Protein AF-0000000070116270 (afdb_homodimer)

Secondary structure (DSSP, 8-state):
-HHHHHHHHHHHHHHHHHHHHHHHHHHHHHH------SS-HHHHTTHHHHHHH--B-HHHHHHHHT--HHHHHHHHHHHHHTTSEEEEEETTEEEEEEEEE-HHHHHHHHHHHHHHHHHHHHHTTTS-HHHHHHHHHHHHHHHHHHHHHHHHHTTS------/-HHHHHHHHHHHHHHHHHHHHHHHHHHHHHH------SS-HHHHTTHHHHHHH--B-HHHHHHHHT--HHHHHHHHHHHHHTTSEEEEEETTEEEEEEEEE-HHHHHHHHHHHHHHHHHHHHHTTTS-HHHHHHHHHHHHHHHHHHHHHHHHHTTS------

pLDDT: mean 88.51, std 14.32, range [23.39, 98.56]

Structure (mmCIF, N/CA/C/O backbone):
data_AF-0000000070116270-model_v1
#
loop_
_entity.id
_entity.type
_entity.pdbx_description
1 polymer 'DNA-binding MarR family transcriptional regulator'
#
loop_
_atom_site.group_PDB
_atom_site.id
_atom_site.type_symbol
_atom_site.label_atom_id
_atom_site.label_alt_id
_atom_site.label_comp_id
_atom_site.label_asym_id
_atom_site.label_entity_id
_atom_site.label_seq_id
_atom_site.pdbx_PDB_ins_code
_atom_site.Cartn_x
_atom_site.Cartn_y
_atom_site.Cartn_z
_atom_site.occupancy
_atom_site.B_iso_or_equiv
_atom_site.auth_seq_id
_atom_site.auth_comp_id
_atom_site.auth_asym_id
_atom_site.auth_atom_id
_atom_site.pdbx_PDB_model_num
ATOM 1 N N . MET A 1 1 ? -16.797 17.516 23.141 1 59.72 1 MET A N 1
ATOM 2 C CA . MET A 1 1 ? -17.719 17.062 22.094 1 59.72 1 MET A CA 1
ATOM 3 C C . MET A 1 1 ? -17.234 17.516 20.719 1 59.72 1 MET A C 1
ATOM 5 O O . MET A 1 1 ? -17.094 16.703 19.797 1 59.72 1 MET A O 1
ATOM 9 N N . GLN A 1 2 ? -17.016 18.797 20.594 1 62.91 2 GLN A N 1
ATOM 10 C CA . GLN A 1 2 ? -16.547 19.375 19.328 1 62.91 2 GLN A CA 1
ATOM 11 C C . GLN A 1 2 ? -15.164 18.828 18.969 1 62.91 2 GLN A C 1
ATOM 13 O O . GLN A 1 2 ? -14.898 18.516 17.797 1 62.91 2 GLN A O 1
ATOM 18 N N . ASP A 1 3 ? -14.445 18.641 20 1 63.75 3 ASP A N 1
ATOM 19 C CA . ASP A 1 3 ? -13.078 18.156 19.797 1 63.75 3 ASP A CA 1
ATOM 20 C C . ASP A 1 3 ? -13.078 16.719 19.281 1 63.75 3 ASP A C 1
ATOM 22 O O . ASP A 1 3 ? -12.273 16.359 18.422 1 63.75 3 ASP A O 1
ATOM 26 N N . GLN A 1 4 ? -14.031 15.977 19.828 1 67.56 4 GLN A N 1
ATOM 27 C CA . GLN A 1 4 ? -14.148 14.586 19.406 1 67.56 4 GLN A CA 1
ATOM 28 C C . GLN A 1 4 ? -14.594 14.492 17.953 1 67.56 4 GLN A C 1
ATOM 30 O O . GLN A 1 4 ? -14.102 13.648 17.203 1 67.56 4 GLN A O 1
ATOM 35 N N . GLN A 1 5 ? -15.555 15.344 17.594 1 72.94 5 GLN A N 1
ATOM 36 C CA . GLN A 1 5 ? -16.062 15.375 16.219 1 72.94 5 GL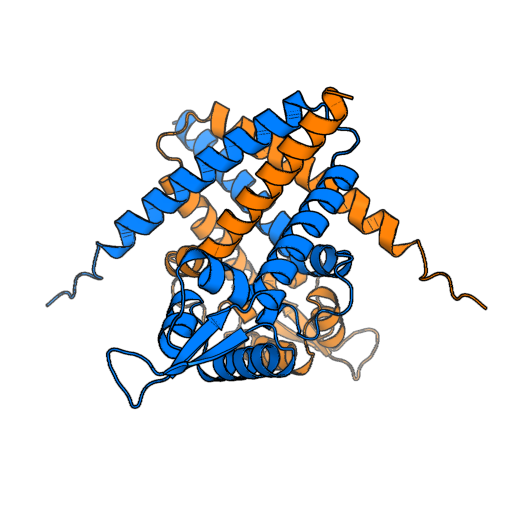N A CA 1
ATOM 37 C C . GLN A 1 5 ? -14.961 15.758 15.234 1 72.94 5 GLN A C 1
ATOM 39 O O . GLN A 1 5 ? -14.875 15.188 14.141 1 72.94 5 GLN A O 1
ATOM 44 N N . ASN A 1 6 ? -14.219 16.734 15.695 1 73.56 6 ASN A N 1
ATOM 45 C CA . ASN A 1 6 ? -13.117 17.188 14.852 1 73.56 6 ASN A CA 1
ATOM 46 C C . ASN A 1 6 ? -12.055 16.094 14.703 1 73.56 6 ASN A C 1
ATOM 48 O O . ASN A 1 6 ? -11.484 15.93 13.625 1 73.56 6 ASN A O 1
ATOM 52 N N . ALA A 1 7 ? -11.914 15.453 15.797 1 74.5 7 ALA A N 1
ATOM 53 C CA . ALA A 1 7 ? -10.938 14.367 15.766 1 74.5 7 ALA A CA 1
ATOM 54 C C . ALA A 1 7 ? -11.375 13.273 14.805 1 74.5 7 ALA A C 1
ATOM 56 O O . ALA A 1 7 ? -10.555 12.742 14.039 1 74.5 7 ALA A O 1
ATOM 57 N N . THR A 1 8 ? -12.617 13.125 14.836 1 82.94 8 THR A N 1
ATOM 58 C CA . THR A 1 8 ? -13.164 12.094 13.961 1 82.94 8 THR A CA 1
ATOM 59 C C . THR A 1 8 ? -13.062 12.516 12.5 1 82.94 8 THR A C 1
ATOM 61 O O . THR A 1 8 ? -12.695 11.703 11.641 1 82.94 8 THR A O 1
ATOM 64 N N . ALA A 1 9 ? -13.281 13.789 12.328 1 89.69 9 ALA A N 1
ATOM 65 C CA . ALA A 1 9 ? -13.211 14.305 10.961 1 89.69 9 ALA A CA 1
ATOM 66 C C . ALA A 1 9 ? -11.781 14.25 10.43 1 89.69 9 ALA A C 1
ATOM 68 O O . ALA A 1 9 ? -11.562 13.922 9.258 1 89.69 9 ALA A O 1
ATOM 69 N N . GLY A 1 10 ? -10.844 14.555 11.312 1 92.75 10 GLY A N 1
ATOM 70 C CA . GLY A 1 10 ? -9.445 14.492 10.914 1 92.75 10 GLY A CA 1
ATOM 71 C C . GLY A 1 10 ? -8.977 13.094 10.578 1 92.75 10 GLY A C 1
ATOM 72 O O . GLY A 1 10 ? -8.305 12.883 9.57 1 92.75 10 GLY A O 1
ATOM 73 N N . ALA A 1 11 ? -9.43 12.148 11.344 1 94.25 11 ALA A N 1
ATOM 74 C CA . ALA A 1 11 ? -9.07 10.75 11.117 1 94.25 11 ALA A CA 1
ATOM 75 C C . ALA A 1 11 ? -9.688 10.227 9.82 1 94.25 11 ALA A C 1
ATOM 77 O O . ALA A 1 11 ? -9.047 9.484 9.078 1 94.25 11 ALA A O 1
ATOM 78 N N . ALA A 1 12 ? -10.891 10.633 9.586 1 94.31 12 ALA A N 1
ATOM 79 C CA . ALA A 1 12 ? -11.57 10.227 8.359 1 94.31 12 ALA A CA 1
ATOM 80 C C . ALA A 1 12 ? -10.859 10.789 7.133 1 94.31 12 ALA A C 1
ATOM 82 O O . ALA A 1 12 ? -10.672 10.078 6.141 1 94.31 12 ALA A O 1
ATOM 83 N N . ARG A 1 13 ? -10.5 12 7.234 1 95.44 13 ARG A N 1
ATOM 84 C CA . ARG A 1 13 ? -9.766 12.625 6.137 1 95.44 13 ARG A CA 1
ATOM 85 C C . ARG A 1 13 ? -8.43 11.93 5.91 1 95.44 13 ARG A C 1
ATOM 87 O O . ARG A 1 13 ? -8.039 11.688 4.766 1 95.44 13 ARG A O 1
ATOM 94 N N . LEU A 1 14 ? -7.758 11.625 6.93 1 96.25 14 LEU A N 1
ATOM 95 C CA . LEU A 1 14 ? -6.477 10.93 6.832 1 96.25 14 LEU A CA 1
ATOM 96 C C . LEU A 1 14 ? -6.652 9.555 6.191 1 96.25 14 LEU A C 1
ATOM 98 O O . LEU A 1 14 ? -5.852 9.156 5.344 1 96.25 14 LEU A O 1
ATOM 102 N N . SER A 1 15 ? -7.695 8.898 6.613 1 94.75 15 SER A N 1
ATOM 103 C CA . SER A 1 15 ? -8.016 7.594 6.031 1 94.75 15 SER A CA 1
ATOM 104 C C . SER A 1 15 ? -8.188 7.691 4.52 1 94.75 15 SER A C 1
ATOM 106 O O . SER A 1 15 ? -7.672 6.855 3.777 1 94.75 15 SER A O 1
ATOM 108 N N . GLU A 1 16 ? -8.844 8.68 4.082 1 94.06 16 GLU A N 1
ATOM 109 C CA . GLU A 1 16 ? -9.07 8.891 2.656 1 94.06 16 GLU A CA 1
ATOM 110 C C . GLU A 1 16 ? -7.762 9.164 1.92 1 94.06 16 GLU A C 1
ATOM 112 O O . GLU A 1 16 ? -7.547 8.656 0.817 1 94.06 16 GLU A O 1
ATOM 117 N N . GLU A 1 17 ? -6.887 9.969 2.486 1 96.38 17 GLU A N 1
ATOM 118 C CA . GLU A 1 17 ? -5.625 10.305 1.831 1 96.38 17 GLU A CA 1
ATOM 119 C C . GLU A 1 17 ? -4.699 9.094 1.765 1 96.38 17 GLU A C 1
ATOM 121 O O . GLU A 1 17 ? -3.951 8.93 0.798 1 96.38 17 GLU A O 1
ATOM 126 N N . ILE A 1 18 ? -4.773 8.258 2.764 1 95.56 18 ILE A N 1
ATOM 127 C CA . ILE A 1 18 ? -3.984 7.035 2.762 1 95.56 18 ILE A CA 1
ATOM 128 C C . ILE A 1 18 ? -4.445 6.125 1.625 1 95.56 18 ILE A C 1
ATOM 130 O O . ILE A 1 18 ? -3.623 5.609 0.864 1 95.56 18 ILE A O 1
ATOM 134 N N . ILE A 1 19 ? -5.738 5.992 1.448 1 90.62 19 ILE A N 1
ATOM 135 C CA . ILE A 1 19 ? -6.289 5.172 0.376 1 90.62 19 ILE A CA 1
ATOM 136 C C . ILE A 1 19 ? -5.922 5.773 -0.978 1 90.62 19 ILE A C 1
ATOM 138 O O . ILE A 1 19 ? -5.586 5.047 -1.916 1 90.62 19 ILE A O 1
ATOM 142 N N . ARG A 1 20 ? -6.004 7.082 -1.008 1 91.88 20 ARG A N 1
ATOM 143 C CA . ARG A 1 20 ? -5.617 7.781 -2.229 1 91.88 20 ARG A CA 1
ATOM 144 C C . ARG A 1 20 ? -4.168 7.488 -2.594 1 91.88 20 ARG A C 1
ATOM 146 O O . ARG A 1 20 ? -3.859 7.199 -3.752 1 91.88 20 ARG A O 1
ATOM 153 N N . LEU A 1 21 ? -3.275 7.512 -1.675 1 94.44 21 LEU A N 1
ATOM 154 C CA . LEU A 1 21 ? -1.865 7.207 -1.896 1 94.44 21 LEU A CA 1
ATOM 155 C C . LEU A 1 21 ? -1.688 5.766 -2.361 1 94.44 21 LEU A C 1
ATOM 157 O O . LEU A 1 21 ? -0.963 5.504 -3.324 1 94.44 21 LEU A O 1
ATOM 161 N N . ILE A 1 22 ? -2.371 4.887 -1.68 1 89.12 22 ILE A N 1
ATOM 162 C CA . ILE A 1 22 ? -2.26 3.463 -1.977 1 89.12 22 ILE A CA 1
ATOM 163 C C . ILE A 1 22 ? -2.727 3.195 -3.406 1 89.12 22 ILE A C 1
ATOM 165 O O . ILE A 1 22 ? -2.117 2.404 -4.129 1 89.12 22 ILE A O 1
ATOM 169 N N . ARG A 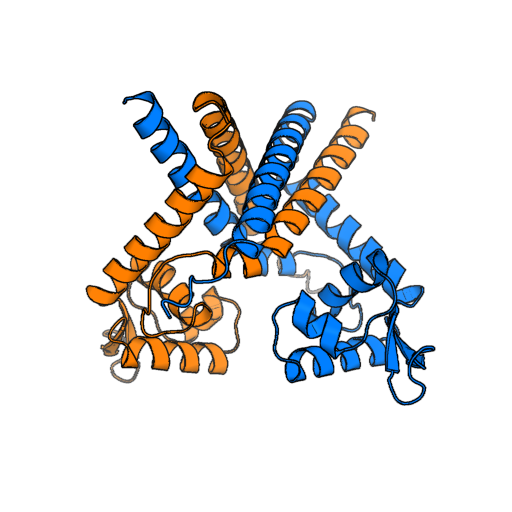1 23 ? -3.746 3.801 -3.842 1 84.31 23 ARG A N 1
ATOM 170 C CA . ARG A 1 23 ? -4.293 3.609 -5.18 1 84.31 23 ARG A CA 1
ATOM 171 C C . ARG A 1 23 ? -3.291 4.047 -6.246 1 84.31 23 ARG A C 1
ATOM 173 O O . ARG A 1 23 ? -3.312 3.537 -7.371 1 84.31 23 ARG A O 1
ATOM 180 N N . MET A 1 24 ? -2.406 4.922 -5.906 1 88.62 24 MET A N 1
ATOM 181 C CA . MET A 1 24 ? -1.418 5.418 -6.859 1 88.62 24 MET A CA 1
ATOM 182 C C . MET A 1 24 ? -0.214 4.484 -6.934 1 88.62 24 MET A C 1
ATOM 184 O O . MET A 1 24 ? 0.604 4.594 -7.848 1 88.62 24 MET A O 1
ATOM 188 N N . GLY A 1 25 ? -0.153 3.625 -6.035 1 88.12 25 GLY A N 1
ATOM 189 C CA . GLY A 1 25 ? 0.996 2.752 -5.852 1 88.12 25 GLY A CA 1
ATOM 190 C C . GLY A 1 25 ? 1.455 2.092 -7.137 1 88.12 25 GLY A C 1
ATOM 191 O O . GLY A 1 25 ? 2.625 2.201 -7.512 1 88.12 25 GLY A O 1
ATOM 192 N N . PRO A 1 26 ? 0.527 1.411 -7.898 1 83.38 26 PRO A N 1
ATOM 193 C CA . PRO A 1 26 ? 0.933 0.719 -9.125 1 83.38 26 PRO A CA 1
ATOM 194 C C . PRO A 1 26 ? 1.5 1.669 -10.18 1 83.38 26 P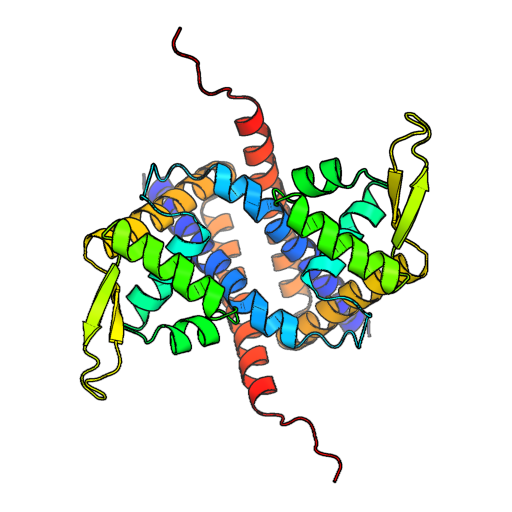RO A C 1
ATOM 196 O O . PRO A 1 26 ? 2.473 1.334 -10.859 1 83.38 26 PRO A O 1
ATOM 199 N N . ARG A 1 27 ? 0.945 2.809 -10.383 1 85 27 ARG A N 1
ATOM 200 C CA . ARG A 1 27 ? 1.446 3.779 -11.352 1 85 27 ARG A CA 1
ATOM 201 C C . ARG A 1 27 ? 2.795 4.34 -10.922 1 85 27 ARG A C 1
ATOM 203 O O . ARG A 1 27 ? 3.691 4.531 -11.742 1 85 27 ARG A O 1
ATOM 210 N N . PHE A 1 28 ? 2.826 4.637 -9.664 1 88.81 28 PHE A N 1
ATOM 211 C CA . PHE A 1 28 ? 4.086 5.121 -9.109 1 88.81 28 PHE A CA 1
ATOM 212 C C . PHE A 1 28 ? 5.203 4.113 -9.352 1 88.81 28 PHE A C 1
ATOM 214 O O . PHE A 1 28 ? 6.281 4.477 -9.828 1 88.81 28 PHE A O 1
ATOM 221 N N . ARG A 1 29 ? 4.918 2.836 -9.023 1 86.88 29 ARG A N 1
ATOM 222 C CA . ARG A 1 29 ? 5.875 1.756 -9.25 1 86.88 29 ARG A CA 1
ATOM 223 C C . ARG A 1 29 ? 6.277 1.676 -10.719 1 86.88 29 ARG A C 1
ATOM 225 O O . ARG A 1 29 ? 7.445 1.438 -11.031 1 86.88 29 ARG A O 1
ATOM 232 N N . GLY A 1 30 ? 5.406 1.9 -11.625 1 85.94 30 GLY A N 1
ATOM 233 C CA . GLY A 1 30 ? 5.672 1.864 -13.055 1 85.94 30 GLY A CA 1
ATOM 234 C C . GLY A 1 30 ? 6.609 2.963 -13.516 1 85.94 30 GLY A C 1
ATOM 235 O O . GLY A 1 30 ? 7.266 2.832 -14.547 1 85.94 30 GLY A O 1
ATOM 236 N N . MET A 1 31 ? 6.691 3.975 -12.766 1 88.12 31 MET A N 1
ATOM 237 C CA . MET A 1 31 ? 7.523 5.113 -13.141 1 88.12 31 MET A CA 1
ATOM 238 C C . MET A 1 31 ? 8.945 4.957 -12.602 1 88.12 31 MET A C 1
ATOM 240 O O . MET A 1 31 ? 9.844 5.695 -12.992 1 88.12 31 MET A O 1
ATOM 244 N N . LEU A 1 32 ? 9.016 4.02 -11.68 1 88.5 32 LEU A N 1
ATOM 245 C CA . LEU A 1 32 ? 10.344 3.85 -11.109 1 88.5 32 LEU A CA 1
ATOM 246 C C . LEU A 1 32 ? 11.336 3.385 -12.172 1 88.5 32 LEU A C 1
ATOM 248 O O . LEU A 1 32 ? 11.086 2.404 -12.875 1 88.5 32 LEU A O 1
ATOM 252 N N . LYS A 1 33 ? 12.359 4.094 -12.383 1 82.25 33 LYS A N 1
ATOM 253 C CA . LYS A 1 33 ? 13.43 3.758 -13.32 1 82.25 33 LYS A CA 1
ATOM 254 C C . LYS A 1 33 ? 14.516 2.934 -12.633 1 82.25 33 LYS A C 1
ATOM 256 O O . LYS A 1 33 ? 15.57 3.461 -12.273 1 82.25 33 LYS A O 1
ATOM 261 N N . THR A 1 34 ? 14.234 1.721 -12.352 1 80.81 34 THR A N 1
ATOM 262 C CA . THR A 1 34 ? 15.188 0.876 -11.641 1 80.81 34 THR A CA 1
ATOM 263 C C . THR A 1 34 ? 15.992 0.028 -12.617 1 80.81 34 THR A C 1
ATOM 265 O O . THR A 1 34 ? 17.016 -0.563 -12.242 1 80.81 34 THR A O 1
ATOM 268 N N . GLY A 1 35 ? 15.68 0.118 -13.891 1 79.25 35 GLY A N 1
ATOM 269 C CA . GLY A 1 35 ? 16.266 -0.824 -14.836 1 79.25 35 GLY A CA 1
ATOM 270 C C . GLY A 1 35 ? 15.789 -2.25 -14.625 1 79.25 35 GLY A C 1
ATOM 271 O O . GLY A 1 35 ? 14.859 -2.492 -13.844 1 79.25 35 GLY A O 1
ATOM 272 N N . ASP A 1 36 ? 16.25 -3.16 -15.414 1 85.31 36 ASP A N 1
ATOM 273 C CA . ASP A 1 36 ? 15.938 -4.578 -15.258 1 85.31 36 ASP A CA 1
ATOM 274 C C . ASP A 1 36 ? 16.75 -5.195 -14.125 1 85.31 36 ASP A C 1
ATOM 276 O O . ASP A 1 36 ? 17.969 -5.344 -14.234 1 85.31 36 ASP A O 1
ATOM 280 N N . LEU A 1 37 ? 16.062 -5.535 -13.031 1 91.12 37 LEU A N 1
ATOM 281 C CA . LEU A 1 37 ? 16.75 -6.086 -11.875 1 91.12 37 LEU A CA 1
ATOM 282 C C . LEU A 1 37 ? 16.641 -7.605 -11.844 1 91.12 37 LEU A C 1
ATOM 284 O O . LEU A 1 37 ? 17.094 -8.25 -10.891 1 91.12 37 LEU A O 1
ATOM 288 N N . GLY A 1 38 ? 15.984 -8.125 -12.867 1 92.38 38 GLY A N 1
ATOM 289 C CA . GLY A 1 38 ? 15.961 -9.562 -13.055 1 92.38 38 GLY A CA 1
ATOM 290 C C . GLY A 1 38 ? 14.875 -10.258 -12.258 1 92.38 38 GLY A C 1
ATOM 291 O O . GLY A 1 38 ? 14.867 -11.484 -12.133 1 92.38 38 GLY A O 1
ATOM 292 N N . ALA A 1 39 ? 14.055 -9.492 -11.609 1 93.88 39 ALA A N 1
ATOM 293 C CA . ALA A 1 39 ? 12.953 -10.031 -10.812 1 93.88 39 ALA A CA 1
ATOM 294 C C . ALA A 1 39 ? 11.766 -9.062 -10.805 1 93.88 39 ALA A C 1
ATOM 296 O O . ALA A 1 39 ? 11.945 -7.855 -10.969 1 93.88 39 ALA A O 1
ATOM 297 N N . GLU A 1 40 ? 10.617 -9.617 -10.695 1 90.56 40 GLU A N 1
ATOM 298 C CA . GLU A 1 40 ? 9.43 -8.781 -10.594 1 90.56 40 GLU A CA 1
ATOM 299 C C . GLU A 1 40 ? 9.422 -7.996 -9.281 1 90.56 40 GLU A C 1
ATOM 301 O O . GLU A 1 40 ? 10.102 -8.367 -8.32 1 90.56 40 GLU A O 1
ATOM 306 N N . PHE A 1 41 ? 8.641 -7.02 -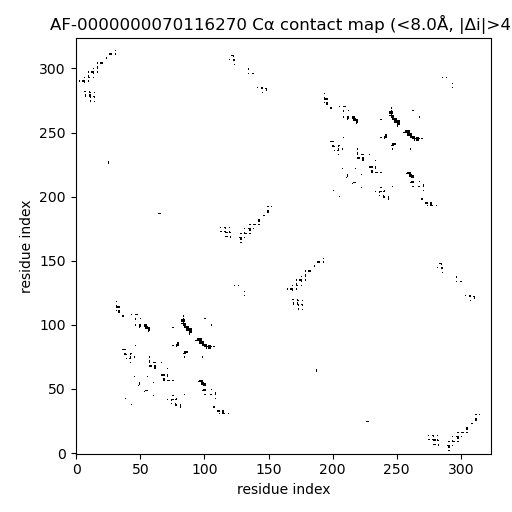9.266 1 88.38 41 PHE A N 1
ATOM 307 C CA . PHE A 1 41 ? 8.633 -6.09 -8.141 1 88.38 41 PHE A CA 1
ATOM 308 C C . PHE A 1 41 ? 8.25 -6.809 -6.855 1 88.38 41 PHE A C 1
ATOM 310 O O . PHE A 1 41 ? 8.844 -6.562 -5.801 1 88.38 41 PHE A O 1
ATOM 317 N N . SER A 1 42 ? 7.23 -7.664 -6.926 1 89.12 42 SER A N 1
ATOM 318 C CA . SER A 1 42 ? 6.797 -8.391 -5.734 1 89.12 42 SER A CA 1
ATOM 319 C C . SER A 1 42 ? 7.938 -9.211 -5.145 1 89.12 42 SER A C 1
ATOM 321 O O . SER A 1 42 ? 8.047 -9.344 -3.924 1 89.12 42 SER A O 1
ATOM 323 N N . ALA A 1 43 ? 8.742 -9.758 -5.93 1 94.12 43 ALA A N 1
ATOM 324 C CA . ALA A 1 43 ? 9.906 -10.508 -5.469 1 94.12 43 ALA A CA 1
ATOM 325 C C . ALA A 1 43 ? 10.953 -9.57 -4.867 1 94.12 43 ALA A C 1
ATOM 327 O O . ALA A 1 43 ? 11.508 -9.859 -3.801 1 94.12 43 ALA A O 1
ATOM 328 N N . LEU A 1 44 ? 11.211 -8.453 -5.559 1 94.25 44 LEU A N 1
ATOM 329 C CA . LEU A 1 44 ? 12.203 -7.488 -5.102 1 94.25 44 LEU A CA 1
ATOM 330 C C . LEU A 1 44 ? 11.875 -6.988 -3.701 1 94.25 44 LEU A C 1
ATOM 332 O O . LEU A 1 44 ? 12.773 -6.672 -2.922 1 94.25 44 LEU A O 1
ATOM 336 N N . MET A 1 45 ? 10.625 -6.977 -3.371 1 91.88 45 MET A N 1
ATOM 337 C CA . MET A 1 45 ? 10.188 -6.453 -2.08 1 91.88 45 MET A CA 1
ATOM 338 C C . MET A 1 45 ? 10.539 -7.422 -0.954 1 91.88 45 MET A C 1
ATOM 340 O O . MET A 1 45 ? 10.43 -7.074 0.224 1 91.88 45 MET A O 1
ATOM 344 N N . LEU A 1 46 ? 11.031 -8.555 -1.209 1 94.88 46 LEU A N 1
ATOM 345 C CA . LEU A 1 46 ? 11.492 -9.492 -0.192 1 94.88 46 LEU A CA 1
ATOM 346 C C . LEU A 1 46 ? 12.914 -9.172 0.242 1 94.88 46 LEU A C 1
ATOM 348 O O . LEU A 1 46 ? 13.383 -9.664 1.271 1 94.88 46 LEU A O 1
ATOM 352 N N . LEU A 1 47 ? 13.57 -8.32 -0.466 1 96.31 47 LEU A N 1
ATOM 353 C CA . LEU A 1 47 ? 14.984 -8.055 -0.221 1 96.31 47 LEU A CA 1
ATOM 354 C C . LEU A 1 47 ? 15.172 -7.172 1.01 1 96.31 47 LEU A C 1
ATOM 356 O O . LEU A 1 47 ? 16.047 -7.426 1.836 1 96.31 47 LEU A O 1
ATOM 360 N N . PRO A 1 48 ? 14.297 -6.211 1.169 1 93.06 48 PRO A N 1
ATOM 361 C CA . PRO A 1 48 ? 14.539 -5.293 2.281 1 93.06 48 PRO A CA 1
ATOM 362 C C . PRO A 1 48 ? 14.492 -5.984 3.641 1 93.06 48 PRO A C 1
ATOM 364 O O . PRO A 1 48 ? 15.406 -5.82 4.453 1 93.06 48 PRO A O 1
ATOM 367 N N . PRO A 1 49 ? 13.5 -6.781 3.912 1 91.94 49 PRO A N 1
ATOM 368 C CA . PRO A 1 49 ? 13.531 -7.469 5.203 1 91.94 49 PRO A CA 1
ATOM 369 C C . PRO A 1 49 ? 14.734 -8.398 5.352 1 91.94 49 PRO A C 1
ATOM 371 O O . PRO A 1 49 ? 15.312 -8.5 6.434 1 91.94 49 PRO A O 1
ATOM 374 N N . LEU A 1 50 ? 15.094 -9.047 4.336 1 95.44 50 LEU A N 1
ATOM 375 C CA . LEU A 1 50 ? 16.281 -9.906 4.379 1 95.44 50 LEU A CA 1
ATOM 376 C C . LEU A 1 50 ? 17.531 -9.094 4.684 1 95.44 50 LEU A C 1
ATOM 378 O O . LEU A 1 50 ? 18.391 -9.539 5.449 1 95.44 50 LEU A O 1
ATOM 382 N N . HIS A 1 51 ? 17.609 -7.977 4.023 1 94.19 51 HIS A N 1
ATOM 383 C CA . HIS A 1 51 ? 18.734 -7.082 4.238 1 94.19 51 HIS A CA 1
ATOM 384 C C . HIS A 1 51 ? 18.766 -6.559 5.672 1 94.19 51 HIS A C 1
ATOM 386 O O . HIS A 1 51 ? 19.828 -6.508 6.297 1 94.19 51 HIS A O 1
ATOM 392 N N . ALA A 1 52 ? 17.672 -6.266 6.195 1 90.62 52 ALA A N 1
ATOM 393 C CA . ALA A 1 52 ? 17.562 -5.621 7.5 1 90.62 52 ALA A CA 1
ATOM 394 C C . ALA A 1 52 ? 17.656 -6.648 8.625 1 90.62 52 ALA A C 1
ATOM 396 O O . ALA A 1 52 ? 18.266 -6.383 9.672 1 90.62 52 ALA A O 1
ATOM 397 N N . MET A 1 53 ? 17.109 -7.828 8.477 1 92.19 53 MET A N 1
ATOM 398 C CA . MET A 1 53 ? 16.938 -8.773 9.578 1 92.19 53 MET A CA 1
ATOM 399 C C . MET A 1 53 ? 17.891 -9.961 9.422 1 92.19 53 MET A C 1
ATOM 401 O O . MET A 1 53 ? 18.062 -10.75 10.359 1 92.19 53 MET A O 1
ATOM 405 N N . GLY A 1 54 ? 18.469 -10.023 8.273 1 94.12 54 GLY A N 1
ATOM 406 C CA . GLY A 1 54 ? 19.359 -11.148 8.016 1 94.12 54 GLY A CA 1
ATOM 407 C C . GLY A 1 54 ? 18.656 -12.32 7.348 1 94.12 54 GLY A C 1
ATOM 408 O O . GLY A 1 54 ? 17.5 -12.203 6.941 1 94.12 54 GLY A O 1
ATOM 409 N N . PRO A 1 55 ? 19.391 -13.367 7.16 1 96.19 55 PRO A N 1
ATOM 410 C CA . PRO A 1 55 ? 18.844 -14.547 6.477 1 96.19 55 PRO A CA 1
ATOM 411 C C . PRO A 1 55 ? 17.609 -15.117 7.184 1 96.19 55 PRO A C 1
ATOM 413 O O . PRO A 1 55 ? 17.562 -15.141 8.414 1 96.19 55 PRO A O 1
ATOM 416 N N . MET A 1 56 ? 16.641 -15.562 6.422 1 95.38 56 MET A N 1
ATOM 417 C CA . MET A 1 56 ? 15.391 -16.094 6.953 1 95.38 56 MET A CA 1
ATOM 418 C C . MET A 1 56 ? 14.945 -17.328 6.18 1 95.38 56 MET A C 1
ATOM 420 O O . MET A 1 56 ? 15.242 -17.469 4.992 1 95.38 56 MET A O 1
ATOM 424 N N . ARG A 1 57 ? 14.234 -18.188 6.898 1 94.56 57 ARG A N 1
ATOM 425 C CA . ARG A 1 57 ? 13.547 -19.266 6.203 1 94.56 57 ARG A CA 1
ATOM 426 C C . ARG A 1 57 ? 12.422 -18.734 5.332 1 94.56 57 ARG A C 1
ATOM 428 O O . ARG A 1 57 ? 11.82 -17.703 5.652 1 94.56 57 ARG A O 1
ATOM 435 N N . VAL A 1 58 ? 12.203 -19.5 4.258 1 93.44 58 VAL A N 1
ATOM 436 C CA . VAL A 1 58 ? 11.141 -19.078 3.346 1 93.44 58 VAL A CA 1
ATOM 437 C C . VAL A 1 58 ? 9.812 -19 4.102 1 93.44 58 VAL A C 1
ATOM 439 O O . VAL A 1 58 ? 9.016 -18.094 3.867 1 93.44 58 VAL A O 1
ATOM 442 N N . THR A 1 59 ? 9.578 -19.875 5.043 1 92.12 59 THR A N 1
ATOM 443 C CA . THR A 1 59 ? 8.344 -19.891 5.82 1 92.12 59 THR A CA 1
ATOM 444 C C . THR A 1 59 ? 8.242 -18.656 6.703 1 92.12 59 THR A C 1
ATOM 446 O O . THR A 1 59 ? 7.168 -18.062 6.844 1 92.12 59 THR A O 1
ATOM 449 N N . ASP A 1 60 ? 9.336 -18.219 7.305 1 92.38 60 ASP A N 1
ATOM 450 C CA . ASP A 1 60 ? 9.375 -17.016 8.125 1 92.38 60 ASP A CA 1
ATOM 451 C C . ASP A 1 60 ? 9.125 -15.773 7.281 1 92.38 60 ASP A C 1
ATOM 453 O O . ASP A 1 60 ? 8.453 -14.844 7.723 1 92.38 60 ASP A O 1
ATOM 457 N N . LEU A 1 61 ? 9.703 -15.805 6.152 1 93.38 61 LEU A N 1
ATOM 458 C CA . LEU A 1 61 ? 9.508 -14.703 5.223 1 93.38 61 LEU A CA 1
ATOM 459 C C . LEU A 1 61 ? 8.039 -14.602 4.801 1 93.38 61 LEU A C 1
ATOM 461 O O . LEU A 1 61 ? 7.488 -13.508 4.715 1 93.38 61 LEU A O 1
ATOM 465 N N . ALA A 1 62 ? 7.418 -15.727 4.551 1 93 62 ALA A N 1
ATOM 466 C CA . ALA A 1 62 ? 5.996 -15.766 4.203 1 93 62 ALA A CA 1
ATOM 467 C C . ALA A 1 62 ? 5.141 -15.227 5.344 1 93 62 ALA A C 1
ATOM 469 O O . ALA A 1 62 ? 4.203 -14.453 5.113 1 93 62 ALA A O 1
ATOM 470 N N . ASP A 1 63 ? 5.445 -15.562 6.594 1 87.69 63 ASP A N 1
ATOM 471 C CA . ASP A 1 63 ? 4.734 -15.086 7.777 1 87.69 63 ASP A CA 1
ATOM 472 C C . ASP A 1 63 ? 4.867 -13.57 7.922 1 87.69 63 ASP A C 1
ATOM 474 O O . ASP A 1 63 ? 3.881 -12.875 8.164 1 87.69 63 ASP A O 1
ATOM 478 N N . LEU A 1 64 ? 6.082 -13.109 7.738 1 84.5 64 LEU A N 1
ATOM 479 C CA . LEU A 1 64 ? 6.352 -11.68 7.824 1 84.5 64 LEU A CA 1
ATOM 480 C C . LEU A 1 64 ? 5.523 -10.906 6.805 1 84.5 64 LEU A C 1
ATOM 482 O O . LEU A 1 64 ? 5.023 -9.82 7.098 1 84.5 64 LEU A O 1
ATOM 486 N N . LYS A 1 65 ? 5.391 -11.453 5.621 1 85.31 65 LYS A N 1
ATOM 487 C CA . LYS A 1 65 ? 4.691 -10.789 4.523 1 85.31 65 LYS A CA 1
ATOM 488 C C . LYS A 1 65 ? 3.197 -11.094 4.562 1 85.31 65 LYS A C 1
ATOM 490 O O . LYS A 1 65 ? 2.426 -10.531 3.781 1 85.31 65 LYS A O 1
ATOM 495 N N . GLN A 1 66 ? 2.811 -12.078 5.492 1 79.88 66 GLN A N 1
ATOM 496 C CA . GLN A 1 66 ? 1.429 -12.547 5.527 1 79.88 66 GLN A CA 1
ATOM 497 C C . GLN A 1 66 ? 0.956 -12.977 4.141 1 79.88 66 GLN A C 1
ATOM 499 O O . GLN A 1 66 ? -0.11 -12.555 3.686 1 79.88 66 GLN A O 1
ATOM 504 N N . ALA A 1 67 ? 1.734 -13.719 3.514 1 85.06 67 ALA A N 1
ATOM 505 C CA . ALA A 1 67 ? 1.479 -14.219 2.164 1 85.06 67 ALA A CA 1
ATOM 506 C C . ALA A 1 67 ? 1.553 -15.742 2.121 1 85.06 67 ALA A C 1
ATOM 508 O O . ALA A 1 67 ? 2.113 -16.359 3.023 1 85.06 67 ALA A O 1
ATOM 509 N N . ASP A 1 68 ? 0.98 -16.281 1.069 1 87.69 68 ASP A N 1
ATOM 510 C CA . ASP A 1 68 ? 1.015 -17.734 0.857 1 87.69 68 ASP A CA 1
ATOM 511 C C . ASP A 1 68 ? 2.441 -18.219 0.617 1 87.69 68 ASP A C 1
ATOM 513 O O . ASP A 1 68 ? 3.176 -17.625 -0.183 1 87.69 68 ASP A O 1
ATOM 517 N N . PRO A 1 69 ? 2.783 -19.25 1.274 1 91.38 69 PRO A N 1
ATOM 518 C CA . PRO A 1 69 ? 4.141 -19.781 1.116 1 91.38 69 PRO A CA 1
ATOM 519 C C . PRO A 1 69 ? 4.473 -20.141 -0.332 1 91.38 69 PRO A C 1
ATOM 521 O O . PRO A 1 69 ? 5.613 -19.969 -0.765 1 91.38 69 PRO A O 1
ATOM 524 N N . SER A 1 70 ? 3.527 -20.594 -0.988 1 93.5 70 SER A N 1
ATOM 525 C CA . SER A 1 70 ? 3.779 -20.938 -2.385 1 93.5 70 SER A CA 1
ATOM 526 C C . SER A 1 70 ? 4.141 -19.703 -3.201 1 93.5 70 SER A C 1
ATOM 528 O O . SER A 1 70 ? 5.023 -19.75 -4.062 1 93.5 70 SER A O 1
ATOM 530 N N . THR A 1 71 ? 3.508 -18.641 -2.973 1 90.88 71 THR A N 1
ATOM 531 C CA . THR A 1 71 ? 3.797 -17.375 -3.633 1 90.88 71 THR A CA 1
ATOM 532 C C . THR A 1 71 ? 5.199 -16.891 -3.283 1 90.88 71 THR A C 1
ATOM 534 O O . THR A 1 71 ? 5.965 -16.5 -4.168 1 90.88 71 THR A O 1
ATOM 537 N N . VAL A 1 72 ? 5.5 -16.953 -2.047 1 94.94 72 VAL A N 1
ATOM 538 C CA . VAL A 1 72 ? 6.797 -16.484 -1.585 1 94.94 72 VAL A CA 1
ATOM 539 C C . VAL A 1 72 ? 7.906 -17.375 -2.145 1 94.94 72 VAL A C 1
ATOM 541 O O . VAL A 1 72 ? 8.961 -16.875 -2.547 1 94.94 72 VAL A O 1
ATOM 544 N N . SER A 1 73 ? 7.66 -18.641 -2.205 1 96 73 SER A N 1
ATOM 545 C CA . SER A 1 73 ? 8.641 -19.562 -2.764 1 96 73 SER A CA 1
ATOM 546 C C . SER A 1 73 ? 8.953 -19.234 -4.215 1 96 73 SER A C 1
ATOM 548 O O . SER A 1 73 ? 10.117 -19.25 -4.625 1 96 73 SER A O 1
ATOM 550 N N . ARG A 1 74 ? 7.961 -18.891 -4.926 1 95.88 74 ARG A N 1
ATOM 551 C CA . ARG A 1 74 ? 8.148 -18.5 -6.316 1 95.88 74 ARG A CA 1
ATOM 552 C C . ARG A 1 74 ? 8.945 -17.219 -6.418 1 95.88 74 ARG A C 1
ATOM 554 O O . ARG A 1 74 ? 9.82 -17.078 -7.281 1 95.88 74 ARG A O 1
ATOM 561 N N . GLN A 1 75 ? 8.656 -16.312 -5.648 1 96.25 75 GLN A N 1
ATOM 562 C CA . GLN A 1 75 ? 9.375 -15.039 -5.621 1 96.25 75 GLN A CA 1
ATOM 563 C C . GLN A 1 75 ? 10.836 -15.242 -5.234 1 96.25 75 GLN A C 1
ATOM 565 O O . GLN A 1 75 ? 11.727 -14.617 -5.812 1 96.25 75 GLN A O 1
ATOM 570 N N . VAL A 1 76 ? 11.008 -16.109 -4.297 1 97.31 76 VAL A N 1
ATOM 571 C CA . VAL A 1 76 ? 12.359 -16.438 -3.857 1 97.31 76 VAL A CA 1
ATOM 572 C C . VAL A 1 76 ? 13.148 -17.062 -5.016 1 97.31 76 VAL A C 1
ATOM 574 O O . VAL A 1 76 ? 14.305 -16.688 -5.254 1 97.31 76 VAL A O 1
ATOM 577 N N . ALA A 1 77 ? 12.555 -17.938 -5.684 1 97.5 77 ALA A N 1
ATOM 578 C CA . ALA A 1 77 ? 13.203 -18.578 -6.832 1 97.5 77 ALA A CA 1
ATOM 579 C C . ALA A 1 77 ? 13.648 -17.531 -7.852 1 97.5 77 ALA A C 1
ATOM 581 O O . ALA A 1 77 ? 14.734 -17.641 -8.43 1 97.5 77 ALA A O 1
ATOM 582 N N . GLN A 1 78 ? 12.852 -16.516 -8.086 1 97 78 GLN A N 1
ATOM 583 C CA . GLN A 1 78 ? 13.195 -15.43 -9 1 97 78 GLN A CA 1
ATOM 584 C C . GLN A 1 78 ? 14.438 -14.68 -8.516 1 97 78 GLN A C 1
ATOM 586 O O . GLN A 1 78 ? 15.312 -14.352 -9.312 1 97 78 GLN A O 1
ATOM 591 N N . LEU A 1 79 ? 14.461 -14.406 -7.262 1 98.12 79 LEU A N 1
ATOM 592 C CA . LEU A 1 79 ? 15.57 -13.648 -6.688 1 98.12 79 LEU A CA 1
ATOM 593 C C . LEU A 1 79 ? 16.875 -14.438 -6.793 1 98.12 79 LEU A C 1
ATOM 595 O O . LEU A 1 79 ? 17.922 -13.867 -7.094 1 98.12 79 LEU A O 1
ATOM 599 N N . VAL A 1 80 ? 16.766 -15.742 -6.527 1 98.19 80 VAL A N 1
ATOM 600 C CA . VAL A 1 80 ? 17.938 -16.609 -6.605 1 98.19 80 VAL A CA 1
ATOM 601 C C . VAL A 1 80 ? 18.406 -16.703 -8.055 1 98.19 80 VAL A C 1
ATOM 603 O O . VAL A 1 80 ? 19.609 -16.578 -8.328 1 98.19 80 VAL A O 1
ATOM 606 N N . LYS A 1 81 ? 17.516 -16.875 -8.93 1 98 81 LYS A N 1
ATOM 607 C CA . LYS A 1 81 ? 17.844 -16.953 -10.352 1 98 81 LYS A CA 1
ATOM 608 C C . LYS A 1 81 ? 18.516 -15.672 -10.836 1 98 81 LYS A C 1
ATOM 610 O O . LYS A 1 81 ? 19.453 -15.719 -11.633 1 98 81 LYS A O 1
ATOM 615 N N . ALA A 1 82 ? 18.094 -14.539 -10.312 1 97.62 82 ALA A N 1
ATOM 616 C CA . ALA A 1 82 ? 18.609 -13.227 -10.727 1 97.62 82 ALA A CA 1
ATOM 617 C C . ALA A 1 82 ? 19.922 -12.906 -10.016 1 97.62 82 ALA A C 1
ATOM 619 O O . ALA A 1 82 ? 20.547 -11.875 -10.281 1 97.62 82 ALA A O 1
ATOM 620 N N . GLY A 1 83 ? 20.281 -13.727 -9.062 1 98.25 83 GLY A N 1
ATOM 621 C CA . GLY A 1 83 ? 21.516 -13.516 -8.336 1 98.25 83 GLY A CA 1
ATOM 622 C C . GLY A 1 83 ? 21.375 -12.508 -7.207 1 98.25 83 GLY A C 1
ATOM 623 O O . GLY A 1 83 ? 22.391 -12.023 -6.68 1 98.25 83 GLY A O 1
ATOM 624 N N . LEU A 1 84 ? 20.203 -12.156 -6.812 1 98.5 84 LEU A N 1
ATOM 625 C CA . LEU A 1 84 ? 19.953 -11.125 -5.809 1 98.5 84 LEU A CA 1
ATOM 626 C C . LEU A 1 84 ? 19.875 -11.734 -4.41 1 98.5 84 LEU A C 1
ATOM 628 O O . LEU A 1 84 ? 19.969 -11.016 -3.412 1 98.5 84 LEU A O 1
ATOM 632 N N . ALA A 1 85 ? 19.656 -12.992 -4.359 1 98.56 85 ALA A N 1
ATOM 633 C CA . ALA A 1 85 ? 19.641 -13.758 -3.113 1 98.56 85 ALA A CA 1
ATOM 634 C C . ALA A 1 85 ? 20.266 -15.133 -3.307 1 98.56 85 ALA A C 1
ATOM 636 O O . ALA A 1 85 ? 20.469 -15.578 -4.438 1 98.56 85 ALA A O 1
ATOM 637 N N . ARG A 1 86 ? 20.578 -15.773 -2.262 1 98.12 86 ARG A N 1
ATOM 638 C CA . ARG A 1 86 ? 21.125 -17.125 -2.281 1 98.12 86 ARG A CA 1
ATOM 639 C C . ARG A 1 86 ? 20.578 -17.953 -1.122 1 98.12 86 ARG A C 1
ATOM 641 O O . ARG A 1 86 ? 20.266 -17.406 -0.06 1 98.12 86 ARG A O 1
ATOM 648 N N . ARG A 1 87 ? 20.516 -19.203 -1.409 1 96.44 87 ARG A N 1
ATOM 649 C CA . ARG A 1 87 ? 20.141 -20.109 -0.34 1 96.44 87 ARG A CA 1
ATOM 650 C C . ARG A 1 87 ? 21.375 -20.578 0.439 1 96.44 87 ARG A C 1
ATOM 652 O O . ARG A 1 87 ? 22.422 -20.812 -0.145 1 96.44 87 ARG A O 1
ATOM 659 N N . GLU A 1 88 ? 21.203 -20.594 1.671 1 95.25 88 GLU A N 1
ATOM 660 C CA . GLU A 1 88 ? 22.266 -21.141 2.514 1 95.25 88 GLU A CA 1
ATOM 661 C C . GLU A 1 88 ? 21.719 -22.109 3.547 1 95.25 88 GLU A C 1
ATOM 663 O O . GLU A 1 88 ? 20.531 -22.047 3.896 1 95.25 88 GLU A O 1
ATOM 668 N N . ALA A 1 89 ? 22.609 -23 4.055 1 92.25 89 ALA A N 1
ATOM 669 C CA . ALA A 1 89 ? 22.203 -23.969 5.074 1 92.25 89 ALA A CA 1
ATOM 670 C C . ALA A 1 89 ? 21.859 -23.266 6.387 1 92.25 89 ALA A C 1
ATOM 672 O O . ALA A 1 89 ? 22.531 -22.312 6.777 1 92.25 89 ALA A O 1
ATOM 673 N N . ASP A 1 90 ? 20.812 -23.656 6.973 1 87.38 90 ASP A N 1
ATOM 674 C CA . ASP A 1 90 ? 20.484 -23.156 8.305 1 87.38 90 ASP A CA 1
ATOM 675 C C . ASP A 1 90 ? 21.422 -23.734 9.359 1 87.38 90 ASP A C 1
ATOM 677 O O . ASP A 1 90 ? 21.5 -24.953 9.523 1 87.38 90 ASP A O 1
ATOM 681 N N . PRO A 1 91 ? 22.094 -22.938 10.023 1 85.5 91 PRO A N 1
ATOM 682 C CA . PRO A 1 91 ? 23.047 -23.469 11.008 1 85.5 91 PRO A CA 1
ATOM 683 C C . PRO A 1 91 ? 22.359 -24.25 12.125 1 85.5 91 PRO A C 1
ATOM 685 O O . PRO A 1 91 ? 22.969 -25.141 12.727 1 85.5 91 PRO A O 1
ATOM 688 N N . ALA A 1 92 ? 21.156 -23.891 12.391 1 86.75 92 ALA A N 1
ATOM 689 C CA . ALA A 1 92 ? 20.422 -24.531 13.492 1 86.75 92 ALA A CA 1
ATOM 690 C C . ALA A 1 92 ? 19.75 -25.812 13.031 1 86.75 92 ALA A C 1
ATOM 692 O O . ALA A 1 92 ? 19.375 -26.656 13.859 1 86.75 92 ALA A O 1
ATOM 693 N N . ASP A 1 93 ? 19.531 -25.906 11.82 1 85.25 93 ASP A N 1
ATOM 694 C CA . ASP A 1 93 ? 18.859 -27.062 11.234 1 85.25 93 ASP A CA 1
ATOM 695 C C . ASP A 1 93 ? 19.422 -27.391 9.852 1 85.25 93 ASP A C 1
ATOM 697 O O . ASP A 1 93 ? 19.031 -26.797 8.852 1 85.25 93 ASP A O 1
ATOM 701 N N . GLY A 1 94 ? 20.297 -28.312 9.773 1 76.94 94 GLY A N 1
ATOM 702 C CA . GLY A 1 94 ? 21.016 -28.672 8.555 1 76.94 94 GLY A CA 1
ATOM 703 C C . GLY A 1 94 ? 20.094 -29.047 7.41 1 76.94 94 GLY A C 1
ATOM 704 O O . GLY A 1 94 ? 20.484 -28.938 6.242 1 76.94 94 GLY A O 1
ATOM 705 N N . ARG A 1 95 ? 18.969 -29.328 7.668 1 85.19 95 ARG A N 1
ATOM 706 C CA . ARG A 1 95 ? 18.031 -29.734 6.625 1 85.19 95 ARG A CA 1
ATOM 707 C C . ARG A 1 95 ? 17.234 -28.547 6.102 1 85.19 95 ARG A C 1
ATOM 709 O O . ARG A 1 95 ? 16.625 -28.625 5.035 1 85.19 95 ARG A O 1
ATOM 716 N N . ALA A 1 96 ? 17.266 -27.547 6.895 1 87.31 96 ALA A N 1
ATOM 717 C CA . ALA A 1 96 ? 16.531 -26.359 6.496 1 87.31 96 ALA A CA 1
ATOM 718 C C . ALA A 1 96 ? 17.438 -25.359 5.793 1 87.31 96 ALA A C 1
ATOM 720 O O . ALA A 1 96 ? 18.656 -25.375 5.992 1 87.31 96 ALA A O 1
ATOM 721 N N . SER A 1 97 ? 16.859 -24.688 4.855 1 93.31 97 SER A N 1
ATOM 722 C CA . SER A 1 97 ? 17.625 -23.656 4.16 1 93.31 97 SER A CA 1
ATOM 723 C C . SER A 1 97 ? 17.078 -22.266 4.48 1 93.31 97 SER A C 1
ATOM 725 O O . SER A 1 97 ? 15.906 -22.109 4.824 1 93.31 97 SER A O 1
ATOM 727 N N . ARG A 1 98 ? 17.984 -21.344 4.48 1 96.25 98 ARG A N 1
ATOM 728 C CA . ARG A 1 98 ? 17.641 -19.922 4.648 1 96.25 98 ARG A CA 1
ATOM 729 C C . ARG A 1 98 ? 18 -19.125 3.4 1 96.25 98 ARG A C 1
ATOM 731 O O . ARG A 1 98 ? 18.844 -19.547 2.611 1 96.25 98 ARG A O 1
ATOM 738 N N . LEU A 1 99 ? 17.266 -18.062 3.287 1 97.62 99 LEU A N 1
ATOM 739 C CA . LEU A 1 99 ? 17.516 -17.141 2.184 1 97.62 99 LEU A CA 1
ATOM 740 C C . LEU A 1 99 ? 18.297 -15.914 2.662 1 97.62 99 LEU A C 1
ATOM 742 O O . LEU A 1 99 ? 17.906 -15.273 3.646 1 97.62 99 LEU A O 1
ATOM 746 N N . ALA A 1 100 ? 19.406 -15.648 1.996 1 97.62 100 ALA A N 1
ATOM 747 C CA . ALA A 1 100 ? 20.219 -14.477 2.307 1 97.62 100 ALA A CA 1
ATOM 748 C C . ALA A 1 100 ? 20.344 -13.555 1.094 1 97.62 100 ALA A C 1
ATOM 750 O O . ALA A 1 100 ? 20.375 -14.023 -0.046 1 97.62 100 ALA A O 1
ATOM 751 N N . VAL A 1 101 ? 20.453 -12.281 1.431 1 97.88 101 VAL A N 1
ATOM 752 C CA . VAL A 1 101 ? 20.672 -11.312 0.359 1 97.88 101 VAL A CA 1
ATOM 753 C C . VAL A 1 101 ? 22.125 -11.336 -0.084 1 97.88 101 VAL A C 1
ATOM 755 O O . VAL A 1 101 ? 23.031 -11.453 0.746 1 97.88 101 VAL A O 1
ATOM 758 N N . THR A 1 102 ? 22.344 -11.234 -1.372 1 98.19 102 THR A N 1
ATOM 759 C CA . THR A 1 102 ? 23.688 -11.102 -1.901 1 98.19 102 THR A CA 1
ATOM 760 C C . THR A 1 102 ? 24.109 -9.641 -1.972 1 98.19 102 THR A C 1
ATOM 762 O O . THR A 1 102 ? 23.312 -8.75 -1.677 1 98.19 102 THR A O 1
ATOM 765 N N . GLU A 1 103 ? 25.391 -9.391 -2.344 1 97.69 103 GLU A N 1
ATOM 766 C CA . GLU A 1 103 ? 25.844 -8.023 -2.582 1 97.69 103 GLU A CA 1
ATOM 767 C C . GLU A 1 103 ? 25.031 -7.359 -3.686 1 97.69 103 GLU A C 1
ATOM 769 O O . GLU A 1 103 ? 24.688 -6.18 -3.586 1 97.69 103 GLU A O 1
ATOM 774 N N . ALA A 1 104 ? 24.75 -8.117 -4.684 1 97.5 104 ALA A N 1
ATOM 775 C CA . ALA A 1 104 ? 23.906 -7.609 -5.77 1 97.5 104 ALA A CA 1
ATOM 776 C C . ALA A 1 104 ? 22.5 -7.285 -5.273 1 97.5 104 ALA A C 1
ATOM 778 O O . ALA A 1 104 ? 21.891 -6.324 -5.734 1 97.5 104 ALA A O 1
ATOM 779 N N . GLY A 1 105 ? 22.016 -8.117 -4.359 1 97.88 105 GLY A N 1
ATOM 780 C CA . GLY A 1 105 ? 20.719 -7.863 -3.754 1 97.88 105 GLY A CA 1
ATOM 781 C C . GLY A 1 105 ? 20.688 -6.586 -2.934 1 97.88 105 GLY A C 1
ATOM 782 O O . GLY A 1 105 ? 19.703 -5.836 -2.98 1 97.88 105 GLY A O 1
ATOM 783 N N . VAL A 1 106 ? 21.75 -6.328 -2.23 1 96.94 106 VAL A N 1
ATOM 784 C CA . VAL A 1 106 ? 21.875 -5.105 -1.445 1 96.94 106 VAL A CA 1
ATOM 785 C C . VAL A 1 106 ? 21.922 -3.895 -2.377 1 96.94 106 VAL A C 1
ATOM 787 O O . VAL A 1 106 ? 21.25 -2.887 -2.125 1 96.94 106 VAL A O 1
ATOM 790 N N . ALA A 1 107 ? 22.656 -4.031 -3.414 1 96.44 107 ALA A N 1
ATOM 791 C CA . ALA A 1 107 ? 22.75 -2.965 -4.406 1 96.44 107 ALA A CA 1
ATOM 792 C C . ALA A 1 107 ? 21.375 -2.688 -5.031 1 96.44 107 ALA A C 1
ATOM 794 O O . ALA A 1 107 ? 21.031 -1.534 -5.297 1 96.44 107 ALA A O 1
ATOM 795 N N . ALA A 1 108 ? 20.625 -3.713 -5.293 1 96.12 108 ALA A N 1
ATOM 796 C CA . ALA A 1 108 ? 19.281 -3.559 -5.844 1 96.12 108 ALA A CA 1
ATOM 797 C C . ALA A 1 108 ? 18.391 -2.789 -4.879 1 96.12 108 ALA A C 1
ATOM 799 O O . ALA A 1 108 ? 17.625 -1.92 -5.301 1 96.12 108 ALA A O 1
ATOM 800 N N . CYS A 1 109 ? 18.5 -3.098 -3.605 1 94.44 109 CYS A N 1
ATOM 801 C CA . CYS A 1 109 ? 17.75 -2.361 -2.596 1 94.44 109 CYS A CA 1
ATOM 802 C C . CYS A 1 109 ? 18.094 -0.878 -2.633 1 94.44 109 CYS A C 1
ATOM 804 O O . CYS A 1 109 ? 17.203 -0.028 -2.564 1 94.44 109 CYS A O 1
ATOM 806 N N . GLU A 1 110 ? 19.328 -0.625 -2.754 1 94.06 110 GLU A N 1
ATOM 807 C CA . GLU A 1 110 ? 19.781 0.762 -2.781 1 94.06 110 GLU A CA 1
ATOM 808 C C . GLU A 1 110 ? 19.297 1.479 -4.035 1 94.06 110 GLU A C 1
ATOM 810 O O . GLU A 1 110 ? 18.922 2.65 -3.98 1 94.06 110 GLU A O 1
ATOM 815 N N . ARG A 1 111 ? 19.359 0.789 -5.152 1 94 111 ARG A N 1
ATOM 816 C CA . ARG A 1 111 ? 18.859 1.357 -6.402 1 94 111 ARG A CA 1
ATOM 817 C C . ARG A 1 111 ? 17.375 1.686 -6.297 1 94 111 ARG A C 1
ATOM 819 O O . ARG A 1 111 ? 16.922 2.738 -6.766 1 94 111 ARG A O 1
ATOM 826 N N . LEU A 1 112 ? 16.625 0.825 -5.719 1 93.25 112 LEU A N 1
ATOM 827 C CA . LEU A 1 112 ? 15.195 1.047 -5.527 1 93.25 112 LEU A CA 1
ATOM 828 C C . LEU A 1 112 ? 14.953 2.244 -4.617 1 93.25 112 LEU A C 1
ATOM 830 O O . LEU A 1 112 ? 14.102 3.088 -4.91 1 93.25 112 LEU A O 1
ATOM 834 N N . ARG A 1 113 ? 15.688 2.316 -3.533 1 92.75 113 ARG A N 1
ATOM 835 C CA . ARG A 1 113 ? 15.578 3.424 -2.59 1 92.75 113 ARG A CA 1
ATOM 836 C C . ARG A 1 113 ? 15.875 4.754 -3.271 1 92.75 113 ARG A C 1
ATOM 838 O O . ARG A 1 113 ? 15.133 5.727 -3.104 1 92.75 113 ARG A O 1
ATOM 845 N N . THR A 1 114 ? 16.922 4.766 -4.047 1 93.38 114 THR A N 1
ATOM 846 C CA . THR A 1 114 ? 17.344 5.977 -4.742 1 93.38 114 THR A CA 1
ATOM 847 C C . THR A 1 114 ? 16.312 6.387 -5.789 1 93.38 114 THR A C 1
ATOM 849 O O . THR A 1 114 ? 16 7.57 -5.926 1 93.38 114 THR A O 1
ATOM 852 N N . ALA A 1 115 ? 15.812 5.418 -6.527 1 93.38 115 ALA A N 1
ATOM 853 C CA . ALA A 1 115 ? 14.805 5.684 -7.555 1 93.38 115 ALA A CA 1
ATOM 854 C C . ALA A 1 115 ? 13.539 6.281 -6.941 1 93.38 115 ALA A C 1
ATOM 856 O O . ALA A 1 115 ? 12.969 7.234 -7.484 1 93.38 115 ALA A O 1
ATOM 857 N N . ARG A 1 116 ? 13.094 5.785 -5.824 1 94.38 116 ARG A N 1
ATOM 858 C CA . ARG A 1 116 ? 11.914 6.297 -5.145 1 94.38 116 ARG A CA 1
ATOM 859 C C . ARG A 1 116 ? 12.125 7.73 -4.676 1 94.38 116 ARG A C 1
ATOM 861 O O . ARG A 1 116 ? 11.258 8.586 -4.867 1 94.38 116 ARG A O 1
ATOM 868 N N . ALA A 1 117 ? 13.266 7.93 -4.016 1 94.75 117 ALA A N 1
ATOM 869 C CA . ALA A 1 117 ? 13.578 9.266 -3.518 1 94.75 117 ALA A CA 1
ATOM 870 C C . ALA A 1 117 ? 13.633 10.281 -4.656 1 94.75 117 ALA A C 1
ATOM 872 O O . ALA A 1 117 ? 13.133 11.398 -4.527 1 94.75 117 ALA A O 1
ATOM 873 N N . ALA A 1 118 ? 14.227 9.883 -5.75 1 93.94 118 ALA A N 1
ATOM 874 C CA . ALA A 1 118 ? 14.344 10.773 -6.906 1 93.94 118 ALA A CA 1
ATOM 875 C C . ALA A 1 118 ? 12.969 11.125 -7.469 1 93.94 118 ALA A C 1
ATOM 877 O O . ALA A 1 118 ? 12.719 12.273 -7.848 1 93.94 118 ALA A O 1
ATOM 878 N N . LEU A 1 119 ? 12.117 10.164 -7.566 1 94.19 119 LEU A N 1
ATOM 879 C CA . LEU A 1 119 ? 10.766 10.398 -8.07 1 94.19 119 LEU A CA 1
ATOM 880 C C . LEU A 1 119 ? 10 11.344 -7.148 1 94.19 119 LEU A C 1
ATOM 882 O O . LEU A 1 119 ? 9.289 12.227 -7.621 1 94.19 119 LEU A O 1
ATOM 886 N N . LEU A 1 120 ? 10.141 11.172 -5.848 1 96.25 120 LEU A N 1
ATOM 887 C CA . LEU A 1 120 ? 9.477 12.047 -4.891 1 96.25 120 LEU A CA 1
ATOM 888 C C . LEU A 1 120 ? 10.047 13.461 -4.961 1 96.25 120 LEU A C 1
ATOM 890 O O . LEU A 1 120 ? 9.312 14.438 -4.805 1 96.25 120 LEU A O 1
ATOM 894 N N . GLU A 1 121 ? 11.328 13.508 -5.18 1 95.19 121 GLU A N 1
ATOM 895 C CA . GLU A 1 121 ? 11.938 14.82 -5.359 1 95.19 121 GLU A CA 1
ATOM 896 C C . GLU A 1 121 ? 11.312 15.562 -6.539 1 95.19 121 GLU A C 1
ATOM 898 O O . GLU A 1 121 ? 11.023 16.766 -6.445 1 95.19 121 GLU A O 1
ATOM 903 N N . ARG A 1 122 ? 11.086 14.82 -7.594 1 94.38 122 ARG A N 1
ATOM 904 C CA . ARG A 1 122 ? 10.438 15.414 -8.766 1 94.38 122 ARG A CA 1
ATOM 905 C C . ARG A 1 122 ? 9.008 15.828 -8.445 1 94.38 122 ARG A C 1
ATOM 907 O O . ARG A 1 122 ? 8.57 16.922 -8.82 1 94.38 122 ARG A O 1
ATOM 914 N N . ALA A 1 123 ? 8.273 15.023 -7.793 1 95.81 123 ALA A N 1
ATOM 915 C CA . ALA A 1 123 ? 6.875 15.281 -7.461 1 95.81 123 ALA A CA 1
ATOM 916 C C . ALA A 1 123 ? 6.746 16.516 -6.562 1 95.81 123 ALA A C 1
ATOM 918 O O . ALA A 1 123 ? 5.738 17.219 -6.613 1 95.81 123 ALA A O 1
ATOM 919 N N . LEU A 1 124 ? 7.793 16.75 -5.738 1 97.06 124 LEU A N 1
ATOM 920 C CA . LEU A 1 124 ? 7.699 17.781 -4.719 1 97.06 124 LEU A CA 1
ATOM 921 C C . LEU A 1 124 ? 8.617 18.953 -5.051 1 97.06 124 LEU A C 1
ATOM 923 O O . LEU A 1 124 ? 9.031 19.703 -4.156 1 97.06 124 LEU A O 1
ATOM 927 N N . SER A 1 125 ? 8.961 19.062 -6.285 1 94.25 125 SER A N 1
ATOM 928 C CA . SER A 1 125 ? 9.938 20.062 -6.727 1 94.25 125 SER A CA 1
ATOM 929 C C . SER A 1 125 ? 9.469 21.469 -6.414 1 94.25 125 SER A C 1
ATOM 931 O O . SER A 1 125 ? 10.281 22.391 -6.262 1 94.25 125 SER A O 1
ATOM 933 N N . ASP A 1 126 ? 8.172 21.688 -6.258 1 94.69 126 ASP A N 1
ATOM 934 C CA . ASP A 1 126 ? 7.625 23.016 -6.004 1 94.69 126 ASP A CA 1
ATOM 935 C C . ASP A 1 126 ? 7.438 23.25 -4.508 1 94.69 126 ASP A C 1
ATOM 937 O O . ASP A 1 126 ? 7.012 24.344 -4.094 1 94.69 126 ASP A O 1
ATOM 941 N N . TRP A 1 127 ? 7.723 22.25 -3.678 1 96.38 127 TRP A N 1
ATOM 942 C CA . TRP A 1 127 ? 7.629 22.406 -2.23 1 96.38 127 TRP A CA 1
ATOM 943 C C . TRP A 1 127 ? 8.922 23 -1.665 1 96.38 127 TRP A C 1
ATOM 945 O O . TRP A 1 127 ? 10.016 22.547 -2.014 1 96.38 127 TRP A O 1
ATOM 955 N N . PRO A 1 128 ? 8.828 24.047 -0.756 1 95.5 128 PRO A N 1
ATOM 956 C CA . PRO A 1 128 ? 10.023 24.406 0.012 1 95.5 128 PRO A CA 1
ATOM 957 C C . PRO A 1 128 ? 10.555 23.25 0.849 1 95.5 128 PRO A C 1
ATOM 959 O O . PRO A 1 128 ? 9.781 22.438 1.354 1 95.5 128 PRO A O 1
ATOM 962 N N . ALA A 1 129 ? 11.867 23.188 1.011 1 93.69 129 ALA A N 1
ATOM 963 C CA . ALA A 1 129 ? 12.516 22.109 1.753 1 93.69 129 ALA A CA 1
ATOM 964 C C . ALA A 1 129 ? 11.938 21.984 3.162 1 93.69 129 ALA A C 1
ATOM 966 O O . ALA A 1 129 ? 11.758 20.875 3.674 1 93.69 129 ALA A O 1
ATOM 967 N N . GLU A 1 130 ? 11.625 23.094 3.723 1 94.06 130 GLU A N 1
ATOM 968 C CA . GLU A 1 130 ? 11.102 23.109 5.082 1 94.06 130 GLU A CA 1
ATOM 969 C C . GLU A 1 130 ? 9.734 22.438 5.148 1 94.06 130 GLU A C 1
ATOM 971 O O . GLU A 1 130 ? 9.398 21.781 6.145 1 94.06 130 GLU A O 1
ATOM 976 N N . ARG A 1 131 ? 8.969 22.531 4.125 1 95.44 131 ARG A N 1
ATOM 977 C CA . ARG A 1 131 ? 7.641 21.922 4.066 1 95.44 131 ARG A CA 1
ATOM 978 C C . ARG A 1 131 ? 7.738 20.406 3.928 1 95.44 131 ARG A C 1
ATOM 980 O O . ARG A 1 131 ? 6.969 19.672 4.551 1 95.44 131 ARG A O 1
ATOM 987 N N . VAL A 1 132 ? 8.695 20.016 3.152 1 96.62 132 VAL A N 1
ATOM 988 C CA . VAL A 1 132 ? 8.945 18.578 3.002 1 96.62 132 VAL A CA 1
ATOM 989 C C . VAL A 1 132 ? 9.367 17.984 4.344 1 96.62 132 VAL A C 1
ATOM 991 O O . VAL A 1 132 ? 8.852 16.938 4.758 1 96.62 132 VAL A O 1
ATOM 994 N N . ASP A 1 133 ? 10.203 18.672 4.996 1 95 133 ASP A N 1
ATOM 995 C CA . ASP A 1 133 ? 10.695 18.203 6.285 1 95 133 ASP A CA 1
ATOM 996 C C . ASP A 1 133 ? 9.578 18.141 7.316 1 95 133 ASP A C 1
ATOM 998 O O . ASP A 1 133 ? 9.5 17.203 8.109 1 95 133 ASP A O 1
ATOM 1002 N N . ALA A 1 134 ? 8.742 19.125 7.324 1 94.94 134 ALA A N 1
ATOM 1003 C CA . ALA A 1 134 ? 7.609 19.141 8.242 1 94.94 134 ALA A CA 1
ATOM 1004 C C . ALA A 1 134 ? 6.676 17.969 7.992 1 94.94 134 ALA A C 1
ATOM 1006 O O . ALA A 1 134 ? 6.219 17.312 8.938 1 94.94 134 ALA A O 1
ATOM 1007 N N . PHE A 1 135 ? 6.398 17.734 6.738 1 97.81 135 PHE A N 1
ATOM 1008 C CA . PHE A 1 135 ? 5.539 16.609 6.391 1 97.81 135 PHE A CA 1
ATOM 1009 C C . PHE A 1 135 ? 6.18 15.281 6.801 1 97.81 135 PHE A C 1
ATOM 1011 O O . PHE A 1 135 ? 5.523 14.422 7.391 1 97.81 135 PHE A O 1
ATOM 1018 N N . ALA A 1 136 ? 7.461 15.125 6.527 1 97.38 136 ALA A N 1
ATOM 1019 C CA . ALA A 1 136 ? 8.172 13.898 6.883 1 97.38 136 ALA A CA 1
ATOM 1020 C C . ALA A 1 136 ? 8.156 13.672 8.391 1 97.38 136 ALA A C 1
ATOM 1022 O O . ALA A 1 136 ? 7.988 12.547 8.859 1 97.38 136 ALA A O 1
ATOM 1023 N N . ARG A 1 137 ? 8.312 14.719 9.102 1 96.5 137 ARG A N 1
ATOM 1024 C CA . ARG A 1 137 ? 8.312 14.617 10.562 1 96.5 137 ARG A CA 1
ATOM 1025 C C . ARG A 1 137 ? 6.949 14.172 11.078 1 96.5 137 ARG A C 1
ATOM 1027 O O . ARG A 1 137 ? 6.863 13.281 11.93 1 96.5 137 ARG A O 1
ATOM 1034 N N . LEU A 1 138 ? 5.902 14.773 10.633 1 97.62 138 LEU A N 1
ATOM 1035 C CA . LEU A 1 138 ? 4.555 14.375 11.031 1 97.62 138 LEU A CA 1
ATOM 1036 C C . LEU A 1 138 ? 4.266 12.938 10.617 1 97.62 138 LEU A C 1
ATOM 1038 O O . LEU A 1 138 ? 3.629 12.188 11.367 1 97.62 138 LEU A O 1
ATOM 1042 N N . PHE A 1 139 ? 4.746 12.516 9.422 1 98.44 139 PHE A N 1
ATOM 1043 C CA . PHE A 1 139 ? 4.559 11.164 8.922 1 98.44 139 PHE A CA 1
ATOM 1044 C C . PHE A 1 139 ? 5.27 10.148 9.805 1 98.44 139 PHE A C 1
ATOM 1046 O O . PHE A 1 139 ? 4.719 9.094 10.117 1 98.44 139 PHE A O 1
ATOM 1053 N N . GLU A 1 140 ? 6.441 10.539 10.227 1 97.94 140 GLU A N 1
ATOM 1054 C CA . GLU A 1 140 ? 7.191 9.688 11.148 1 97.94 140 GLU A CA 1
ATOM 1055 C C . GLU A 1 140 ? 6.434 9.492 12.453 1 97.94 140 GLU A C 1
ATOM 1057 O O . GLU A 1 140 ? 6.328 8.367 12.953 1 97.94 140 GLU A O 1
ATOM 1062 N N . GLU A 1 141 ? 5.945 10.531 13.016 1 98 141 GLU A N 1
ATOM 1063 C CA . GLU A 1 141 ? 5.172 10.453 14.258 1 98 141 GLU A CA 1
ATOM 1064 C C . GLU A 1 141 ? 3.898 9.633 14.062 1 98 141 GLU A C 1
ATOM 1066 O O . GLU A 1 141 ? 3.523 8.844 14.93 1 98 141 GLU A O 1
ATOM 1071 N N . PHE A 1 142 ? 3.268 9.836 12.969 1 98.06 142 PHE A N 1
ATOM 1072 C CA . PHE A 1 142 ? 2.076 9.078 12.617 1 98.06 142 PHE A CA 1
ATOM 1073 C C . PHE A 1 142 ? 2.373 7.582 12.594 1 98.06 142 PHE A C 1
ATOM 1075 O O . PHE A 1 142 ? 1.662 6.793 13.219 1 98.06 142 PHE A O 1
ATOM 1082 N N . ASN A 1 143 ? 3.412 7.25 11.828 1 97.81 143 ASN A N 1
ATOM 1083 C CA . ASN A 1 143 ? 3.789 5.844 11.727 1 97.81 143 ASN A CA 1
ATOM 1084 C C . ASN A 1 143 ? 4.102 5.25 13.102 1 97.81 143 ASN A C 1
ATOM 1086 O O . ASN A 1 143 ? 3.73 4.113 13.391 1 97.81 143 ASN A O 1
ATOM 1090 N N . SER A 1 144 ? 4.75 6.027 13.93 1 97.56 144 SER A N 1
ATOM 1091 C CA . SER A 1 144 ? 5.07 5.555 15.273 1 97.56 144 SER A CA 1
ATOM 1092 C C . SER A 1 144 ? 3.805 5.305 16.078 1 97.56 144 SER A C 1
ATOM 1094 O O . SER A 1 144 ? 3.717 4.32 16.828 1 97.56 144 SER A O 1
ATOM 1096 N N . SER A 1 145 ? 2.834 6.156 15.984 1 97.19 145 SER A N 1
ATOM 1097 C CA . SER A 1 145 ? 1.56 5.992 16.672 1 97.19 145 SER A CA 1
ATOM 1098 C C . SER A 1 145 ? 0.816 4.758 16.172 1 97.19 145 SER A C 1
ATOM 1100 O O . SER A 1 145 ? 0.252 4 16.969 1 97.19 145 SER A O 1
ATOM 1102 N N . VAL A 1 146 ? 0.801 4.562 14.867 1 96.25 146 VAL A N 1
ATOM 1103 C CA . VAL A 1 146 ? 0.128 3.408 14.289 1 96.25 146 VAL A CA 1
ATOM 1104 C C . VAL A 1 146 ? 0.819 2.123 14.734 1 96.25 146 VAL A C 1
ATOM 1106 O O . VAL A 1 146 ? 0.156 1.153 15.117 1 96.25 146 VAL A O 1
ATOM 1109 N N . GLU A 1 147 ? 2.096 2.096 14.75 1 94.69 147 GLU A N 1
ATOM 1110 C CA . GLU A 1 147 ? 2.846 0.923 15.195 1 94.69 147 GLU A CA 1
ATOM 1111 C C . GLU A 1 147 ? 2.541 0.59 16.656 1 94.69 147 GLU A C 1
ATOM 1113 O O . GLU A 1 147 ? 2.445 -0.583 17.016 1 94.69 147 GLU A O 1
ATOM 1118 N N . ALA A 1 148 ? 2.467 1.621 17.438 1 94.5 148 ALA A N 1
ATOM 1119 C CA . ALA A 1 148 ? 2.156 1.409 18.844 1 94.5 148 ALA A CA 1
ATOM 1120 C C . ALA A 1 148 ? 0.81 0.711 19.016 1 94.5 148 ALA A C 1
ATOM 1122 O O . ALA A 1 148 ? 0.67 -0.19 19.844 1 94.5 148 ALA A O 1
ATOM 1123 N N . LEU A 1 149 ? -0.123 1.133 18.266 1 92.81 149 LEU A N 1
ATOM 1124 C CA . LEU A 1 149 ? -1.438 0.506 18.312 1 92.81 149 LEU A CA 1
ATOM 1125 C C . LEU A 1 149 ? -1.363 -0.954 17.891 1 92.81 149 LEU A C 1
ATOM 1127 O O . LEU A 1 149 ? -1.985 -1.822 18.5 1 92.81 149 LEU A O 1
ATOM 1131 N N . LEU A 1 150 ? -0.611 -1.22 16.812 1 88.69 150 LEU A N 1
ATOM 1132 C CA . LEU A 1 150 ? -0.521 -2.566 16.25 1 88.69 150 LEU A CA 1
ATOM 1133 C C . LEU A 1 150 ? 0.201 -3.502 17.219 1 88.69 150 LEU A C 1
ATOM 1135 O O . LEU A 1 150 ? -0.033 -4.715 17.203 1 88.69 150 LEU A O 1
ATOM 1139 N N . ARG A 1 151 ? 1.015 -2.969 18.031 1 84.31 151 ARG A N 1
ATOM 1140 C CA . ARG A 1 151 ? 1.711 -3.762 19.047 1 84.31 151 ARG A CA 1
ATOM 1141 C C . ARG A 1 151 ? 0.785 -4.109 20.203 1 84.31 151 ARG A C 1
ATOM 1143 O O . ARG A 1 151 ? 0.938 -5.156 20.828 1 84.31 151 ARG A O 1
ATOM 1150 N N . THR A 1 152 ? -0.098 -3.244 20.594 1 72 152 THR A N 1
ATOM 1151 C CA . THR A 1 152 ? -1.019 -3.467 21.703 1 72 152 THR A CA 1
ATOM 1152 C C . THR A 1 152 ? -2.055 -4.527 21.344 1 72 152 THR A C 1
ATOM 1154 O O . THR A 1 152 ? -2.449 -5.332 22.188 1 72 152 THR A O 1
ATOM 1157 N N . ASP A 1 153 ? -2.701 -4.531 20.219 1 62.69 153 ASP A N 1
ATOM 1158 C CA . ASP A 1 153 ? -3.723 -5.488 19.797 1 62.69 153 ASP A CA 1
ATOM 1159 C C . ASP A 1 153 ? -3.135 -6.891 19.656 1 62.69 153 ASP A C 1
ATOM 1161 O O . ASP A 1 153 ? -3.861 -7.883 19.734 1 62.69 153 ASP A O 1
ATOM 1165 N N . LEU A 1 154 ? -1.931 -7.133 19.266 1 54.75 154 LEU A N 1
ATOM 1166 C CA . LEU A 1 154 ? -1.286 -8.445 19.328 1 54.75 154 LEU A CA 1
ATOM 1167 C C . LEU A 1 154 ? -1.393 -9.047 20.719 1 54.75 154 LEU A C 1
ATOM 1169 O O . LEU A 1 154 ? -1.387 -10.273 20.875 1 54.75 154 LEU A O 1
ATOM 1173 N N . GLY A 1 155 ? -1.521 -8.336 21.75 1 46.12 155 GLY A N 1
ATOM 1174 C CA . GLY A 1 155 ? -1.682 -8.844 23.109 1 46.12 155 GLY A CA 1
ATOM 1175 C C . GLY A 1 155 ? -3.121 -9.172 23.453 1 46.12 155 GLY A C 1
ATOM 1176 O O . GLY A 1 155 ? -3.4 -9.688 24.547 1 46.12 155 GLY A O 1
ATOM 1177 N N . THR A 1 156 ? -4.18 -8.641 22.922 1 44.5 156 THR A N 1
ATOM 1178 C CA . THR A 1 156 ? -5.523 -8.984 23.391 1 44.5 156 THR A CA 1
ATOM 1179 C C . THR A 1 156 ? -6.016 -10.266 22.719 1 44.5 156 THR A C 1
ATOM 1181 O O . THR A 1 156 ? -6.289 -10.273 21.516 1 44.5 156 THR A O 1
ATOM 1184 N N . PRO A 1 157 ? -5.641 -11.445 23.062 1 43.91 157 PRO A N 1
ATOM 1185 C CA . PRO A 1 157 ? -6.223 -12.695 22.562 1 43.91 157 PRO A CA 1
ATOM 1186 C C . PRO A 1 157 ? -7.742 -12.617 22.406 1 43.91 157 PRO A C 1
ATOM 1188 O O . PRO A 1 157 ? -8.398 -11.867 23.141 1 43.91 157 PRO A O 1
ATOM 1191 N N . PRO A 1 158 ? -8.438 -12.852 21.172 1 36.81 158 PRO A N 1
ATOM 1192 C CA . PRO A 1 158 ? -9.875 -13.07 21.359 1 36.81 158 PRO A CA 1
ATOM 1193 C C . PRO A 1 158 ? -10.195 -13.844 22.625 1 36.81 158 PRO A C 1
ATOM 1195 O O . PRO A 1 158 ? -9.477 -14.781 22.984 1 36.81 158 PRO A O 1
ATOM 1198 N N . ARG A 1 159 ? -10.727 -13.18 23.609 1 34.69 159 ARG A N 1
ATOM 1199 C CA . ARG A 1 159 ? -11.203 -13.875 24.797 1 34.69 159 ARG A CA 1
ATOM 1200 C C . ARG A 1 159 ? -11.977 -15.141 24.422 1 34.69 159 ARG A C 1
ATOM 1202 O O . ARG A 1 159 ? -12.977 -15.078 23.719 1 34.69 159 ARG A O 1
ATOM 1209 N N . GLU A 1 160 ? -11.367 -16.281 24.188 1 31.94 160 GLU A N 1
ATOM 1210 C CA . GLU A 1 160 ? -12.086 -17.547 24.359 1 31.94 160 GLU A CA 1
ATOM 1211 C C . GLU A 1 160 ? -13.117 -17.453 25.469 1 31.94 160 GLU A C 1
ATOM 1213 O O . GLU A 1 160 ? -12.781 -17.125 26.609 1 31.94 160 GLU A O 1
ATOM 1218 N N . ASN A 1 161 ? -14.297 -16.828 25.25 1 30.91 161 ASN A N 1
ATOM 1219 C CA . ASN A 1 161 ? -15.289 -17.344 26.188 1 30.91 161 ASN A CA 1
ATOM 1220 C C . ASN A 1 161 ? -15.164 -18.844 26.359 1 30.91 161 ASN A C 1
ATOM 1222 O O . ASN A 1 161 ? -15.328 -19.609 25.406 1 30.91 161 ASN A O 1
ATOM 1226 N N . LEU A 1 162 ? -14.32 -19.328 27.203 1 23.39 162 LEU A N 1
ATOM 1227 C CA . LEU A 1 162 ? -14.711 -20.594 27.844 1 23.39 162 LEU A CA 1
ATOM 1228 C C . LEU A 1 162 ? -16.125 -20.516 28.391 1 23.39 162 LEU A C 1
ATOM 1230 O O . LEU A 1 162 ? -16.531 -19.484 28.953 1 23.39 162 LEU A O 1
ATOM 1234 N N . MET B 1 1 ? 22.641 24.906 -3.32 1 59.91 1 MET B N 1
ATOM 1235 C CA . MET B 1 1 ? 23.312 23.641 -3.07 1 59.91 1 MET B CA 1
ATOM 1236 C C . MET B 1 1 ? 22.797 22.984 -1.801 1 59.91 1 MET B C 1
ATOM 1238 O O . MET B 1 1 ? 22.391 21.812 -1.82 1 59.91 1 MET B O 1
ATOM 1242 N N . GLN B 1 2 ? 22.797 23.719 -0.737 1 63.34 2 GLN B N 1
ATOM 1243 C CA . GLN B 1 2 ? 22.312 23.219 0.546 1 63.34 2 GLN B CA 1
ATOM 1244 C C . GLN B 1 2 ? 20.828 22.906 0.486 1 63.34 2 GLN B C 1
ATOM 1246 O O . GLN B 1 2 ? 20.375 21.891 1.021 1 63.34 2 GLN B O 1
ATOM 1251 N N . ASP B 1 3 ? 20.203 23.719 -0.279 1 64.44 3 ASP B N 1
ATOM 1252 C CA . ASP B 1 3 ? 18.75 23.562 -0.388 1 64.44 3 ASP B CA 1
ATOM 1253 C C . ASP B 1 3 ? 18.406 22.281 -1.151 1 64.44 3 ASP B C 1
ATOM 1255 O O . ASP B 1 3 ? 17.453 21.578 -0.793 1 64.44 3 ASP B O 1
ATOM 1259 N N . GLN B 1 4 ? 19.25 22.047 -2.15 1 67.94 4 GLN B N 1
ATOM 1260 C CA . GLN B 1 4 ? 19.031 20.844 -2.945 1 67.94 4 GLN B CA 1
ATOM 1261 C C . GLN B 1 4 ? 19.281 19.594 -2.121 1 67.94 4 GLN B C 1
ATOM 1263 O O . GLN B 1 4 ? 18.562 18.594 -2.236 1 67.94 4 GLN B O 1
ATOM 1268 N N . GLN B 1 5 ? 20.359 19.625 -1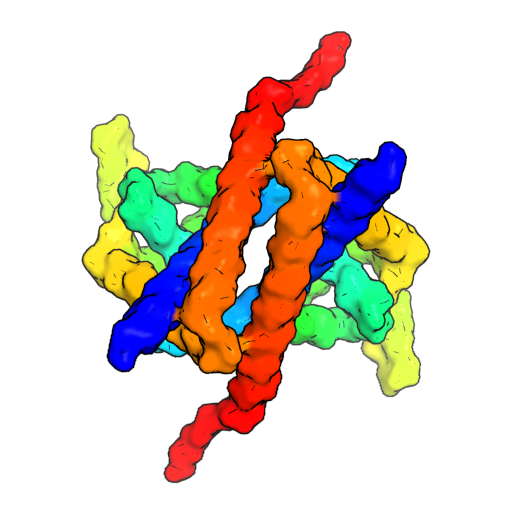.324 1 73.38 5 GLN B N 1
ATOM 1269 C CA . GLN B 1 5 ? 20.719 18.5 -0.463 1 73.38 5 GLN B CA 1
ATOM 1270 C C . GLN B 1 5 ? 19.609 18.234 0.557 1 73.38 5 GLN B C 1
ATOM 1272 O O . GLN B 1 5 ? 19.297 17.062 0.841 1 73.38 5 GLN B O 1
ATOM 1277 N N . ASN B 1 6 ? 19.141 19.344 1.051 1 74.38 6 ASN B N 1
ATOM 1278 C CA . ASN B 1 6 ? 18.062 19.219 2.029 1 74.38 6 ASN B CA 1
ATOM 1279 C C . ASN B 1 6 ? 16.797 18.641 1.396 1 74.38 6 ASN B C 1
ATOM 1281 O O . ASN B 1 6 ? 16.078 17.844 2.018 1 74.38 6 ASN B O 1
ATOM 1285 N N . ALA B 1 7 ? 16.656 19.109 0.225 1 75.12 7 ALA B N 1
ATOM 1286 C CA . ALA B 1 7 ? 15.477 18.625 -0.495 1 75.12 7 ALA B CA 1
ATOM 1287 C C . ALA B 1 7 ? 15.578 17.125 -0.745 1 75.12 7 ALA B C 1
ATOM 1289 O O . ALA B 1 7 ? 14.602 16.391 -0.582 1 75.12 7 ALA B O 1
ATOM 1290 N N . THR B 1 8 ? 16.766 16.781 -0.99 1 83.25 8 THR B N 1
ATOM 1291 C CA . THR B 1 8 ? 17 15.367 -1.258 1 83.25 8 THR B CA 1
ATOM 1292 C C . THR B 1 8 ? 16.828 14.539 0.014 1 83.25 8 THR B C 1
ATOM 1294 O O . THR B 1 8 ? 16.219 13.469 -0.012 1 83.25 8 THR B O 1
ATOM 1297 N N . ALA B 1 9 ? 17.297 15.148 1.075 1 89.81 9 ALA B N 1
ATOM 1298 C CA . ALA B 1 9 ? 17.188 14.445 2.352 1 89.81 9 ALA B CA 1
ATOM 1299 C C . ALA B 1 9 ? 15.742 14.312 2.789 1 89.81 9 ALA B C 1
ATOM 1301 O O . ALA B 1 9 ? 15.336 13.266 3.311 1 89.81 9 ALA B O 1
ATOM 1302 N N . GLY B 1 10 ? 14.969 15.359 2.539 1 92.94 10 GLY B N 1
ATOM 1303 C CA . GLY B 1 10 ? 13.555 15.32 2.883 1 92.94 10 GLY B CA 1
ATOM 1304 C C . GLY B 1 10 ? 12.773 14.297 2.082 1 92.94 10 GLY B C 1
ATOM 1305 O O . GLY B 1 10 ? 11.969 13.547 2.641 1 92.94 10 GLY B O 1
ATOM 1306 N N . ALA B 1 11 ? 13.094 14.203 0.833 1 94.38 11 ALA B N 1
ATOM 1307 C CA . ALA B 1 11 ? 12.43 13.242 -0.045 1 94.38 11 ALA B CA 1
ATOM 1308 C C . ALA B 1 11 ? 12.797 11.812 0.336 1 94.38 11 ALA B C 1
ATOM 1310 O O . ALA B 1 11 ? 11.945 10.922 0.31 1 94.38 11 ALA B O 1
ATOM 1311 N N . ALA B 1 12 ? 14.031 11.641 0.665 1 94.44 12 ALA B N 1
ATOM 1312 C CA . ALA B 1 12 ? 14.484 10.32 1.084 1 94.44 12 ALA B CA 1
ATOM 1313 C C . ALA B 1 12 ? 13.789 9.883 2.367 1 94.44 12 ALA B C 1
ATOM 1315 O O . ALA B 1 12 ? 13.359 8.727 2.488 1 94.44 12 ALA B O 1
ATOM 1316 N N . ARG B 1 13 ? 13.695 10.781 3.262 1 95.56 13 ARG B N 1
ATOM 1317 C CA . ARG B 1 13 ? 13 10.484 4.512 1 95.56 13 ARG B CA 1
ATOM 1318 C C . ARG B 1 13 ? 11.531 10.164 4.258 1 95.56 13 ARG B C 1
ATOM 1320 O O . ARG B 1 13 ? 10.984 9.227 4.852 1 95.56 13 ARG B O 1
ATOM 1327 N N . LEU B 1 14 ? 10.914 10.883 3.436 1 96.31 14 LEU B N 1
ATOM 1328 C CA . LEU B 1 14 ? 9.516 10.648 3.094 1 96.31 14 LEU B CA 1
ATOM 1329 C C . LEU B 1 14 ? 9.344 9.273 2.445 1 96.31 14 LEU B C 1
ATOM 1331 O O . LEU B 1 14 ? 8.398 8.555 2.766 1 96.31 14 LEU B O 1
ATOM 1335 N N . SER B 1 15 ? 10.266 8.969 1.575 1 94.88 15 SER B N 1
ATOM 1336 C CA . SER B 1 15 ? 10.25 7.66 0.934 1 94.88 15 SER B CA 1
ATOM 1337 C C . SER B 1 15 ? 10.289 6.535 1.966 1 94.88 15 SER B C 1
ATOM 1339 O O . SER B 1 15 ? 9.547 5.559 1.859 1 94.88 15 SER B O 1
ATOM 1341 N N . GLU B 1 16 ? 11.102 6.684 2.934 1 94.12 16 GLU B N 1
ATOM 1342 C CA . GLU B 1 16 ? 11.227 5.68 3.988 1 94.12 16 GLU B CA 1
ATOM 1343 C C . GLU B 1 16 ? 9.938 5.562 4.793 1 94.12 16 GLU B C 1
ATOM 1345 O O . GLU B 1 16 ? 9.516 4.457 5.137 1 94.12 16 GLU B O 1
ATOM 1350 N N . GLU B 1 17 ? 9.297 6.672 5.117 1 96.44 17 GLU B N 1
ATOM 1351 C CA . GLU B 1 17 ? 8.07 6.645 5.918 1 96.44 17 GLU B CA 1
ATOM 1352 C C . GLU B 1 17 ? 6.914 6.043 5.129 1 96.44 17 GLU B C 1
ATOM 1354 O O . GLU B 1 17 ? 6.055 5.363 5.699 1 96.44 17 GLU B O 1
ATOM 1359 N N . ILE B 1 18 ? 6.914 6.262 3.85 1 95.62 18 ILE B N 1
ATOM 1360 C CA . ILE B 1 18 ? 5.895 5.668 2.994 1 95.62 18 ILE B CA 1
ATOM 1361 C C . ILE B 1 18 ? 6.043 4.148 2.992 1 95.62 18 ILE B C 1
ATOM 1363 O O . ILE B 1 18 ? 5.062 3.424 3.168 1 95.62 18 ILE B O 1
ATOM 1367 N N . ILE B 1 19 ? 7.254 3.67 2.875 1 90.69 19 ILE B N 1
ATOM 1368 C CA . ILE B 1 19 ? 7.516 2.234 2.887 1 90.69 19 ILE B CA 1
ATOM 1369 C C . ILE B 1 19 ? 7.148 1.653 4.25 1 90.69 19 ILE B C 1
ATOM 1371 O O . ILE B 1 19 ? 6.578 0.562 4.336 1 90.69 19 ILE B O 1
ATOM 1375 N N . ARG B 1 20 ? 7.5 2.418 5.254 1 91.94 20 ARG B N 1
ATOM 1376 C CA . ARG B 1 20 ? 7.152 2.004 6.609 1 91.94 20 ARG B CA 1
ATOM 1377 C C . ARG B 1 20 ? 5.645 1.847 6.762 1 91.94 20 ARG B C 1
ATOM 1379 O O . ARG B 1 20 ? 5.172 0.853 7.316 1 91.94 20 ARG B O 1
ATOM 1386 N N . LEU B 1 21 ? 4.867 2.738 6.281 1 94.5 21 LEU B N 1
ATOM 1387 C CA . LEU B 1 21 ? 3.41 2.676 6.332 1 94.5 21 LEU B CA 1
ATOM 1388 C C . LEU B 1 21 ? 2.891 1.471 5.555 1 94.5 21 LEU B C 1
ATOM 1390 O O . LEU B 1 21 ? 2.039 0.728 6.047 1 94.5 21 LEU B O 1
ATOM 1394 N N . ILE B 1 22 ? 3.439 1.31 4.371 1 89.12 22 ILE B N 1
ATOM 1395 C CA . ILE B 1 22 ? 3.006 0.231 3.492 1 89.12 22 ILE B CA 1
ATOM 1396 C C . ILE B 1 22 ? 3.268 -1.117 4.16 1 89.12 22 ILE B C 1
ATOM 1398 O O . ILE B 1 22 ? 2.439 -2.029 4.078 1 89.12 22 ILE B O 1
ATOM 1402 N N . ARG B 1 23 ? 4.344 -1.293 4.801 1 84.5 23 ARG B N 1
ATOM 1403 C CA . ARG B 1 23 ? 4.707 -2.545 5.457 1 84.5 23 ARG B CA 1
ATOM 1404 C C . ARG B 1 23 ? 3.721 -2.881 6.574 1 84.5 23 ARG B C 1
ATOM 1406 O O . ARG B 1 23 ? 3.533 -4.051 6.91 1 84.5 23 ARG B O 1
ATOM 1413 N N . MET B 1 24 ? 3.066 -1.902 7.086 1 88.62 24 MET B N 1
ATOM 1414 C CA . MET B 1 24 ? 2.115 -2.117 8.172 1 88.62 24 MET B CA 1
ATOM 1415 C C . MET B 1 24 ? 0.747 -2.508 7.629 1 88.62 24 MET B C 1
ATOM 1417 O O . MET B 1 24 ? -0.118 -2.963 8.383 1 88.62 24 MET B O 1
ATOM 1421 N N . GLY B 1 25 ? 0.597 -2.348 6.41 1 88.25 25 GLY B N 1
ATOM 1422 C CA . GLY B 1 25 ? -0.683 -2.512 5.742 1 88.25 25 GLY B CA 1
ATOM 1423 C C . GLY B 1 25 ? -1.393 -3.799 6.117 1 88.25 25 GLY B C 1
ATOM 1424 O O . GLY B 1 25 ? -2.543 -3.773 6.559 1 88.25 25 GLY B O 1
ATOM 1425 N N . PRO B 1 26 ? -0.698 -4.984 6.004 1 83.31 26 PRO B N 1
ATOM 1426 C CA . PRO B 1 26 ? -1.355 -6.258 6.312 1 83.31 26 PRO B CA 1
ATOM 1427 C C . PRO B 1 26 ? -1.812 -6.348 7.77 1 83.31 26 PRO B C 1
ATOM 1429 O O . PRO B 1 26 ? -2.895 -6.867 8.047 1 83.31 26 PRO B O 1
ATOM 1432 N N . ARG B 1 27 ? -1.06 -5.91 8.711 1 85.06 27 ARG B N 1
ATOM 1433 C CA . ARG B 1 27 ? -1.44 -5.941 10.125 1 85.06 27 ARG B CA 1
ATOM 1434 C C . ARG B 1 27 ? -2.598 -4.984 10.398 1 85.06 27 ARG B C 1
ATOM 1436 O O . ARG B 1 27 ? -3.508 -5.309 11.164 1 85.06 27 ARG B O 1
ATOM 1443 N N . PHE B 1 28 ? -2.447 -3.844 9.812 1 88.88 28 PHE B N 1
ATOM 1444 C CA . PHE B 1 28 ? -3.52 -2.863 9.945 1 88.88 28 PHE B CA 1
ATOM 1445 C C . PHE B 1 28 ? -4.84 -3.439 9.445 1 88.88 28 PHE B C 1
ATOM 1447 O O . PHE B 1 28 ? -5.859 -3.354 10.133 1 88.88 28 PHE B O 1
ATOM 1454 N N . ARG B 1 29 ? -4.797 -4.047 8.242 1 87 29 ARG B N 1
ATOM 1455 C CA . ARG B 1 29 ? -5.969 -4.688 7.66 1 87 29 ARG B CA 1
ATOM 1456 C C . ARG B 1 29 ? -6.523 -5.762 8.586 1 87 29 ARG B C 1
ATOM 1458 O O . ARG B 1 29 ? -7.738 -5.906 8.727 1 87 29 ARG B O 1
ATOM 1465 N N . GLY B 1 30 ? -5.707 -6.496 9.258 1 85.94 30 GLY B N 1
ATOM 1466 C CA . GLY B 1 30 ? -6.113 -7.543 10.18 1 85.94 30 GLY B CA 1
ATOM 1467 C C . GLY B 1 30 ? -6.848 -7.016 11.398 1 85.94 30 GLY B C 1
ATOM 1468 O O . GLY B 1 30 ? -7.605 -7.75 12.039 1 85.94 30 GLY B O 1
ATOM 1469 N N . MET B 1 31 ? -6.652 -5.809 11.68 1 88.19 31 MET B N 1
ATOM 1470 C CA . MET B 1 31 ? -7.262 -5.215 12.867 1 88.19 31 MET B CA 1
ATOM 1471 C C . MET B 1 31 ? -8.617 -4.605 12.531 1 88.19 31 MET B C 1
ATOM 1473 O O . MET B 1 31 ? -9.391 -4.254 13.438 1 88.19 31 MET B O 1
ATOM 1477 N N . LEU B 1 32 ? -8.781 -4.473 11.227 1 88.56 32 LEU B N 1
ATOM 1478 C CA . LEU B 1 32 ? -10.062 -3.875 10.859 1 88.56 32 LEU B CA 1
ATOM 1479 C C . LEU B 1 32 ? -11.227 -4.77 11.289 1 88.56 32 LEU B C 1
ATOM 1481 O O . LEU B 1 32 ? -11.242 -5.957 10.969 1 88.56 32 LEU B O 1
ATOM 1485 N N . LYS B 1 33 ? -12.086 -4.293 12.07 1 81.88 33 LYS B N 1
ATOM 1486 C CA . LYS B 1 33 ? -13.289 -4.992 12.516 1 81.88 33 LYS B CA 1
ATOM 1487 C C . LYS B 1 33 ? -14.453 -4.75 11.57 1 81.88 33 LYS B C 1
ATOM 1489 O O . LYS B 1 33 ? -15.344 -3.941 11.852 1 81.88 33 LYS B O 1
ATOM 1494 N N . THR B 1 34 ? -14.398 -5.34 10.43 1 80.44 34 THR B N 1
ATOM 1495 C CA . THR B 1 34 ? -15.438 -5.117 9.43 1 80.44 34 THR B CA 1
ATOM 1496 C C . THR B 1 34 ? -16.5 -6.219 9.492 1 80.44 34 THR B C 1
ATOM 1498 O O . THR B 1 34 ? -17.562 -6.09 8.898 1 80.44 34 THR B O 1
ATOM 1501 N N . GLY B 1 35 ? -16.281 -7.195 10.344 1 78.56 35 GLY B N 1
ATOM 1502 C CA . GLY B 1 35 ? -17.125 -8.375 10.297 1 78.56 35 GLY B CA 1
ATOM 1503 C C . GLY B 1 35 ? -16.953 -9.188 9.031 1 78.56 35 GLY B C 1
ATOM 1504 O O . GLY B 1 35 ? -16.031 -8.938 8.258 1 78.56 35 GLY B O 1
ATOM 1505 N N . ASP B 1 36 ? -17.656 -10.258 8.898 1 85.12 36 ASP B N 1
ATOM 1506 C CA . ASP B 1 36 ? -17.641 -11.07 7.688 1 85.12 36 ASP B CA 1
ATOM 1507 C C . ASP B 1 36 ? -18.469 -10.414 6.57 1 85.12 36 ASP B C 1
ATOM 1509 O O . ASP B 1 36 ? -19.688 -10.336 6.656 1 85.12 36 ASP B O 1
ATOM 1513 N N . LEU B 1 37 ? -17.766 -9.938 5.543 1 90.94 37 LEU B N 1
ATOM 1514 C CA . LEU B 1 37 ? -18.438 -9.25 4.453 1 90.94 37 LEU B CA 1
ATOM 1515 C C . LEU B 1 37 ? -18.641 -10.18 3.266 1 90.94 37 LEU B C 1
ATOM 1517 O O . LEU B 1 37 ? -19.125 -9.758 2.215 1 90.94 37 LEU B O 1
ATOM 1521 N N . GLY B 1 38 ? -18.219 -11.406 3.459 1 92.19 38 GLY B N 1
ATOM 1522 C CA . GLY B 1 38 ? -18.516 -12.445 2.48 1 92.19 38 GLY B CA 1
ATOM 1523 C C . GLY B 1 38 ? -17.516 -12.484 1.336 1 92.19 38 GLY B C 1
ATOM 1524 O O . GLY B 1 38 ? -17.75 -13.148 0.326 1 92.19 38 GLY B O 1
ATOM 1525 N N . ALA B 1 39 ? -16.5 -11.688 1.418 1 93.81 39 ALA B N 1
ATOM 1526 C CA . ALA B 1 39 ? -15.461 -11.641 0.392 1 93.81 39 ALA B CA 1
ATOM 1527 C C . ALA B 1 39 ? -14.109 -11.281 0.999 1 93.81 39 ALA B C 1
ATOM 1529 O O . ALA B 1 39 ? -14.039 -10.633 2.045 1 93.81 39 ALA B O 1
ATOM 1530 N N . GLU B 1 40 ? -13.094 -11.789 0.396 1 90.5 40 GLU B N 1
ATOM 1531 C CA . GLU B 1 40 ? -11.75 -11.43 0.846 1 90.5 40 GLU B CA 1
ATOM 1532 C C . GLU B 1 40 ? -11.461 -9.953 0.603 1 90.5 40 GLU B C 1
ATOM 1534 O O . GLU B 1 40 ? -12.109 -9.312 -0.225 1 90.5 40 GLU B O 1
ATOM 1539 N N . PHE B 1 41 ? -10.492 -9.492 1.254 1 88.38 41 PHE B N 1
ATOM 1540 C CA . PHE B 1 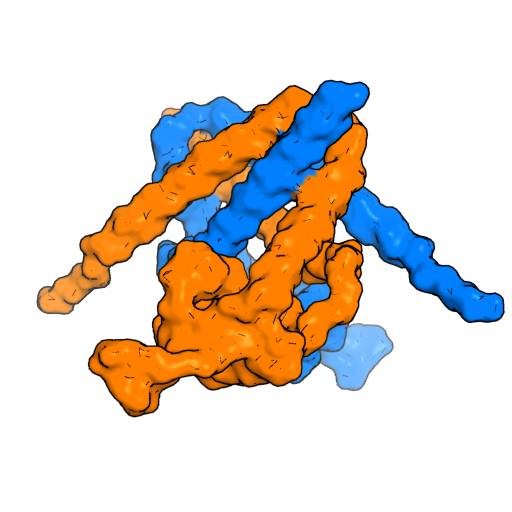41 ? -10.188 -8.07 1.235 1 88.38 41 PHE B CA 1
ATOM 1541 C C . PHE B 1 41 ? -9.836 -7.609 -0.174 1 88.38 41 PHE B C 1
ATOM 1543 O O . PHE B 1 41 ? -10.258 -6.539 -0.607 1 88.38 41 PHE B O 1
ATOM 1550 N N . SER B 1 42 ? -9.016 -8.406 -0.879 1 89.12 42 SER B N 1
ATOM 1551 C CA . SER B 1 42 ? -8.633 -8.031 -2.236 1 89.12 42 SER B CA 1
ATOM 1552 C C . SER B 1 42 ? -9.859 -7.855 -3.129 1 89.12 42 SER B C 1
ATOM 1554 O O . SER B 1 42 ? -9.875 -6.984 -4 1 89.12 42 SER B O 1
ATOM 1556 N N . ALA B 1 43 ? -10.828 -8.617 -2.949 1 94.06 43 ALA B N 1
ATOM 1557 C CA . ALA B 1 43 ? -12.078 -8.492 -3.699 1 94.06 43 ALA B CA 1
ATOM 1558 C C . ALA B 1 43 ? -12.844 -7.246 -3.271 1 94.06 43 ALA B C 1
ATOM 1560 O O . ALA B 1 43 ? -13.344 -6.5 -4.117 1 94.06 43 ALA B O 1
ATOM 1561 N N . LEU B 1 44 ? -12.93 -7.043 -1.948 1 94.19 44 LEU B N 1
ATOM 1562 C CA . LEU B 1 44 ? -13.656 -5.898 -1.405 1 94.19 44 LEU B CA 1
ATOM 1563 C C . LEU B 1 44 ? -13.094 -4.59 -1.958 1 94.19 44 LEU B C 1
ATOM 1565 O O . LEU B 1 44 ? -13.836 -3.619 -2.125 1 94.19 44 LEU B O 1
ATOM 1569 N N . MET B 1 45 ? -11.852 -4.582 -2.291 1 91.81 45 MET B N 1
ATOM 1570 C CA . MET B 1 45 ? -11.195 -3.369 -2.768 1 91.81 45 MET B CA 1
ATOM 1571 C C . MET B 1 45 ? -11.625 -3.037 -4.191 1 91.81 45 MET B C 1
ATOM 1573 O O . MET B 1 45 ? -11.336 -1.949 -4.695 1 91.81 45 MET B O 1
ATOM 1577 N N . LEU B 1 46 ? -12.359 -3.83 -4.848 1 94.81 46 LEU B N 1
ATOM 1578 C CA . LEU B 1 46 ? -12.906 -3.541 -6.172 1 94.81 46 LEU B CA 1
ATOM 1579 C C . LEU B 1 46 ? -14.188 -2.721 -6.062 1 94.81 46 LEU B C 1
ATOM 1581 O O . LEU B 1 46 ? -14.648 -2.148 -7.055 1 94.81 46 LEU B O 1
ATOM 1585 N N . LEU B 1 47 ? -14.719 -2.602 -4.887 1 96.31 47 LEU B N 1
ATOM 1586 C CA . LEU B 1 47 ? -16.016 -1.96 -4.703 1 96.31 47 LEU B CA 1
ATOM 1587 C C . LEU B 1 47 ? -15.891 -0.444 -4.809 1 96.31 47 LEU B C 1
ATOM 1589 O O . LEU B 1 47 ? -16.719 0.207 -5.449 1 96.31 47 LEU B O 1
ATOM 1593 N N . PRO B 1 48 ? -14.828 0.092 -4.281 1 93 48 PRO B N 1
ATOM 1594 C CA . PRO B 1 48 ? -14.766 1.556 -4.273 1 93 48 PRO B CA 1
ATOM 1595 C C . PRO B 1 48 ? -14.734 2.152 -5.68 1 93 48 PRO B C 1
ATOM 1597 O O . PRO B 1 48 ? -15.516 3.059 -5.988 1 93 48 PRO B O 1
ATOM 1600 N N . PRO B 1 49 ? -13.914 1.659 -6.559 1 91.88 49 PRO B N 1
ATOM 1601 C CA . PRO B 1 49 ? -13.961 2.221 -7.91 1 91.88 49 PRO B CA 1
ATOM 1602 C C . PRO B 1 49 ? -15.312 2.008 -8.586 1 91.88 49 PRO B C 1
ATOM 1604 O O . PRO B 1 49 ? -15.797 2.885 -9.305 1 91.88 49 PRO B O 1
ATOM 1607 N N . LEU B 1 50 ? -15.898 0.918 -8.383 1 95.38 50 LEU B N 1
ATOM 1608 C CA . LEU B 1 50 ? -17.219 0.664 -8.945 1 95.38 50 LEU B CA 1
ATOM 1609 C C . LEU B 1 50 ? -18.25 1.656 -8.398 1 95.38 50 LEU B C 1
ATOM 1611 O O . LEU B 1 50 ? -19.094 2.143 -9.141 1 95.38 50 LEU B O 1
ATOM 1615 N N . HIS B 1 51 ? -18.141 1.861 -7.117 1 94.19 51 HIS B N 1
ATOM 1616 C CA . HIS B 1 51 ? -19.047 2.811 -6.461 1 94.19 51 HIS B CA 1
ATOM 1617 C C . HIS B 1 51 ? -18.812 4.227 -6.984 1 94.19 51 HIS B C 1
ATOM 1619 O O . HIS B 1 51 ? -19.781 4.953 -7.246 1 94.19 51 HIS B O 1
ATOM 1625 N N . ALA B 1 52 ? -17.641 4.582 -7.195 1 90.69 52 ALA B N 1
ATOM 1626 C CA . ALA B 1 52 ? -17.266 5.949 -7.559 1 90.69 52 ALA B CA 1
ATOM 1627 C C . ALA B 1 52 ? -17.469 6.191 -9.055 1 90.69 52 ALA B C 1
ATOM 1629 O O . ALA B 1 52 ? -17.906 7.27 -9.461 1 90.69 52 ALA B O 1
ATOM 1630 N N . MET B 1 53 ? -17.203 5.238 -9.922 1 92.25 53 MET B N 1
ATOM 1631 C CA . MET B 1 53 ? -17.125 5.453 -11.359 1 92.25 53 MET B CA 1
ATOM 1632 C C . MET B 1 53 ? -18.312 4.809 -12.062 1 92.25 53 MET B C 1
ATOM 1634 O O . MET B 1 53 ? -18.562 5.059 -13.25 1 92.25 53 MET B O 1
ATOM 1638 N N . GLY B 1 54 ? -19 4.016 -11.32 1 94.25 54 GLY B N 1
ATOM 1639 C CA . GLY B 1 54 ? -20.125 3.311 -11.914 1 94.25 54 GLY B CA 1
ATOM 1640 C C . GLY B 1 54 ? -19.75 1.94 -12.445 1 94.25 54 GLY B C 1
ATOM 1641 O O . GLY B 1 54 ? -18.641 1.456 -12.219 1 94.25 54 GLY B O 1
ATOM 1642 N N . PRO B 1 55 ? -20.719 1.302 -13.055 1 96.19 55 PRO B N 1
ATOM 1643 C CA . PRO B 1 55 ? -20.5 -0.053 -13.562 1 96.19 55 PRO B CA 1
ATOM 1644 C C . PRO B 1 55 ? -19.359 -0.119 -14.578 1 96.19 55 PRO B C 1
ATOM 1646 O O . PRO B 1 55 ? -19.188 0.794 -15.391 1 96.19 55 PRO B O 1
ATOM 1649 N N . MET B 1 56 ? -18.562 -1.181 -14.523 1 95.38 56 MET B N 1
ATOM 1650 C CA . MET B 1 56 ? -17.406 -1.359 -15.391 1 95.38 56 MET B CA 1
ATOM 1651 C C . MET B 1 56 ? -17.312 -2.801 -15.883 1 95.38 56 MET B C 1
ATOM 1653 O O . MET B 1 56 ? -17.75 -3.727 -15.188 1 95.38 56 MET B O 1
ATOM 1657 N N . ARG B 1 57 ? -16.719 -2.928 -17.062 1 94.56 57 ARG B N 1
ATOM 1658 C CA . ARG B 1 57 ? -16.328 -4.266 -17.5 1 94.56 57 ARG B CA 1
ATOM 1659 C C . ARG B 1 57 ? -15.203 -4.828 -16.641 1 94.56 57 ARG B C 1
ATOM 1661 O O . ARG B 1 57 ? -14.383 -4.074 -16.125 1 94.56 57 ARG B O 1
ATOM 1668 N N . VAL B 1 58 ? -15.266 -6.164 -16.562 1 93.44 58 VAL B N 1
ATOM 1669 C CA . VAL B 1 58 ? -14.234 -6.824 -15.773 1 93.44 58 VAL B CA 1
ATOM 1670 C C . VAL B 1 58 ? -12.852 -6.469 -16.328 1 93.44 58 VAL B C 1
ATOM 1672 O O . VAL B 1 58 ? -11.906 -6.258 -15.57 1 93.44 58 VAL B O 1
ATOM 1675 N N . THR B 1 59 ? -12.719 -6.34 -17.625 1 92.12 59 THR B N 1
ATOM 1676 C CA . THR B 1 59 ? -11.445 -6.016 -18.266 1 92.12 59 THR B CA 1
ATOM 1677 C C . THR B 1 59 ? -11.008 -4.602 -17.891 1 92.12 59 THR B C 1
ATOM 1679 O O . THR B 1 59 ? -9.82 -4.359 -17.656 1 92.12 59 THR B O 1
ATOM 1682 N N . ASP B 1 60 ? -11.922 -3.65 -17.844 1 92.38 60 ASP B N 1
ATOM 1683 C CA . ASP B 1 60 ? -11.633 -2.277 -17.453 1 92.38 60 ASP B CA 1
ATOM 1684 C C . ASP B 1 60 ? -11.203 -2.207 -15.992 1 92.38 60 ASP B C 1
ATOM 1686 O O . ASP B 1 60 ? -10.312 -1.438 -15.633 1 92.38 60 ASP B O 1
ATOM 1690 N N . LEU B 1 61 ? -11.883 -2.957 -15.234 1 93.31 61 LEU B N 1
ATOM 1691 C CA . LEU B 1 61 ? -11.547 -3.025 -13.82 1 93.31 61 LEU B CA 1
ATOM 1692 C C . LEU B 1 61 ? -10.141 -3.588 -13.617 1 93.31 61 LEU B C 1
ATOM 1694 O O . LEU B 1 61 ? -9.383 -3.096 -12.773 1 93.31 61 LEU B O 1
ATOM 1698 N N . ALA B 1 62 ? -9.781 -4.605 -14.367 1 92.94 62 ALA B N 1
ATOM 1699 C CA . ALA B 1 62 ? -8.445 -5.184 -14.32 1 92.94 62 ALA B CA 1
ATOM 1700 C C . ALA B 1 62 ? -7.387 -4.16 -14.719 1 92.94 62 ALA B C 1
ATOM 1702 O O . ALA B 1 62 ? -6.34 -4.055 -14.078 1 92.94 62 ALA B O 1
ATOM 1703 N N . ASP B 1 63 ? -7.637 -3.342 -15.758 1 87.56 63 ASP B N 1
ATOM 1704 C CA . ASP B 1 63 ? -6.73 -2.295 -16.219 1 87.56 63 ASP B CA 1
ATOM 1705 C C . ASP B 1 63 ? -6.531 -1.225 -15.148 1 87.56 63 ASP B C 1
ATOM 1707 O O . ASP B 1 63 ? -5.402 -0.814 -14.875 1 87.56 63 ASP B O 1
ATOM 1711 N N . LEU B 1 64 ? -7.637 -0.834 -14.562 1 84.38 64 LEU B N 1
ATOM 1712 C CA . LEU B 1 64 ? -7.594 0.168 -13.5 1 84.38 64 LEU B CA 1
ATOM 1713 C C . LEU B 1 64 ? -6.727 -0.305 -12.336 1 84.38 64 LEU B C 1
ATOM 1715 O O . LEU B 1 64 ? -5.988 0.487 -11.75 1 84.38 64 LEU B O 1
ATOM 1719 N N . LYS B 1 65 ? -6.828 -1.569 -12 1 85.19 65 LYS B N 1
ATOM 1720 C CA . LYS B 1 65 ? -6.113 -2.137 -10.859 1 85.19 65 LYS B CA 1
ATOM 1721 C C . LYS B 1 65 ? -4.719 -2.607 -11.266 1 85.19 65 LYS B C 1
ATOM 1723 O O . LYS B 1 65 ? -3.928 -3.018 -10.414 1 85.19 65 LYS B O 1
ATOM 1728 N N . GLN B 1 66 ? -4.457 -2.588 -12.648 1 79.81 66 GLN B N 1
ATOM 1729 C CA . GLN B 1 66 ? -3.203 -3.133 -13.164 1 79.81 66 GLN B CA 1
ATOM 1730 C C . GLN B 1 66 ? -2.965 -4.547 -12.648 1 79.81 66 GLN B C 1
ATOM 1732 O O . GLN B 1 66 ? -1.886 -4.855 -12.141 1 79.81 66 GLN B O 1
ATOM 1737 N N . ALA B 1 67 ? -3.941 -5.332 -12.734 1 85.06 67 ALA B N 1
ATOM 1738 C CA . ALA B 1 67 ? -3.924 -6.719 -12.273 1 85.06 67 ALA B CA 1
ATOM 1739 C C . ALA B 1 67 ? -4.312 -7.676 -13.391 1 85.06 67 ALA B C 1
ATOM 1741 O O . ALA B 1 67 ? -4.902 -7.262 -14.391 1 85.06 67 ALA B O 1
ATOM 1742 N N . ASP B 1 68 ? -3.965 -8.922 -13.195 1 87.75 68 ASP B N 1
ATOM 1743 C CA . ASP B 1 68 ? -4.316 -9.969 -14.148 1 87.75 68 ASP B CA 1
ATOM 1744 C C . ASP B 1 68 ? -5.832 -10.156 -14.227 1 87.75 68 ASP B C 1
ATOM 1746 O O . ASP B 1 68 ? -6.5 -10.258 -13.195 1 87.75 68 ASP B O 1
ATOM 1750 N N . PRO B 1 69 ? -6.309 -10.227 -15.414 1 91.44 69 PRO B N 1
ATOM 1751 C CA . PRO B 1 69 ? -7.754 -10.391 -15.578 1 91.44 69 PRO B CA 1
ATOM 1752 C C . PRO B 1 69 ? -8.289 -11.641 -14.883 1 91.44 69 PRO B C 1
ATOM 1754 O O . PRO B 1 69 ? -9.406 -11.641 -14.367 1 91.44 69 PRO B O 1
ATOM 1757 N N . SER B 1 70 ? -7.531 -12.602 -14.891 1 93.62 70 SER B N 1
ATOM 1758 C CA . SER B 1 70 ? -7.977 -13.828 -14.227 1 93.62 70 SER B CA 1
ATOM 1759 C C . SER B 1 70 ? -8.156 -13.609 -12.727 1 93.62 70 SER B C 1
ATOM 1761 O O . SER B 1 70 ? -9.102 -14.117 -12.133 1 93.62 70 SER B O 1
ATOM 1763 N N . THR B 1 71 ? -7.301 -12.914 -12.125 1 90.94 71 THR B N 1
ATOM 1764 C CA . THR B 1 71 ? -7.383 -12.578 -10.711 1 90.94 71 THR B CA 1
ATOM 1765 C C . THR B 1 71 ? -8.617 -11.727 -10.422 1 90.94 71 THR B C 1
ATOM 1767 O O . THR B 1 71 ? -9.367 -12 -9.484 1 90.94 71 THR B O 1
ATOM 1770 N N . VAL B 1 72 ? -8.797 -10.766 -11.242 1 94.94 72 VAL B N 1
ATOM 1771 C CA . VAL B 1 72 ? -9.922 -9.852 -11.047 1 94.94 72 VAL B CA 1
ATOM 1772 C C . VAL B 1 72 ? -11.234 -10.609 -11.258 1 94.94 72 VAL B C 1
ATOM 1774 O O . VAL B 1 72 ? -12.203 -10.391 -10.516 1 94.94 72 VAL B O 1
ATOM 1777 N N . SER B 1 73 ? -11.258 -11.484 -12.219 1 96 73 SER B N 1
ATOM 1778 C CA . SER B 1 73 ? -12.461 -12.281 -12.469 1 96 73 SER B CA 1
ATOM 1779 C C . SER B 1 73 ? -12.836 -13.109 -11.25 1 96 73 SER B C 1
ATOM 1781 O O . SER B 1 73 ? -14.008 -13.188 -10.875 1 96 73 SER B O 1
ATOM 1783 N N . ARG B 1 74 ? -11.875 -13.641 -10.633 1 95.88 74 ARG B N 1
ATOM 1784 C CA . ARG B 1 74 ? -12.102 -14.422 -9.422 1 95.88 74 ARG B CA 1
ATOM 1785 C C . ARG B 1 74 ? -12.633 -13.547 -8.289 1 95.88 74 ARG B C 1
ATOM 1787 O O . ARG B 1 74 ? -13.539 -13.945 -7.559 1 95.88 74 ARG B O 1
ATOM 1794 N N . GLN B 1 75 ? -12.086 -12.469 -8.125 1 96.25 75 GLN B N 1
ATOM 1795 C CA . GLN B 1 75 ? -12.516 -11.516 -7.109 1 96.25 75 GLN B CA 1
ATOM 1796 C C . GLN B 1 75 ? -13.945 -11.047 -7.363 1 96.25 75 GLN B C 1
ATOM 1798 O O . GLN B 1 75 ? -14.742 -10.922 -6.43 1 96.25 75 GLN B O 1
ATOM 1803 N N . VAL B 1 76 ? -14.203 -10.836 -8.609 1 97.31 76 VAL B N 1
ATOM 1804 C CA . VAL B 1 76 ? -15.547 -10.43 -9.008 1 97.31 76 VAL B CA 1
ATOM 1805 C C . VAL B 1 76 ? -16.547 -11.523 -8.648 1 97.31 76 VAL B C 1
ATOM 1807 O O . VAL B 1 76 ? -17.625 -11.242 -8.102 1 97.31 76 VAL B O 1
ATOM 1810 N N . ALA B 1 77 ? -16.219 -12.703 -8.961 1 97.44 77 ALA B N 1
ATOM 1811 C CA . ALA B 1 77 ? -17.094 -13.836 -8.648 1 97.44 77 ALA B CA 1
ATOM 1812 C C . ALA B 1 77 ? -17.406 -13.875 -7.152 1 97.44 77 ALA B C 1
ATOM 1814 O O . ALA B 1 77 ? -18.547 -14.156 -6.758 1 97.44 77 ALA B O 1
ATOM 1815 N N . GLN B 1 78 ? -16.453 -13.594 -6.301 1 97 78 GLN B N 1
ATOM 1816 C CA . GLN B 1 78 ? -16.656 -13.547 -4.855 1 97 78 GLN B CA 1
ATOM 1817 C C . GLN B 1 78 ? -17.656 -12.469 -4.473 1 97 78 GLN B C 1
ATOM 1819 O O . GLN B 1 78 ? -18.516 -12.688 -3.619 1 97 78 GLN B O 1
ATOM 1824 N N . LEU B 1 79 ? -17.5 -11.336 -5.066 1 98.12 79 LEU B N 1
ATOM 1825 C CA . LEU B 1 79 ? -18.375 -10.211 -4.754 1 98.12 79 LEU B CA 1
ATOM 1826 C C . LEU B 1 79 ? -19.812 -10.508 -5.156 1 98.12 79 LEU B C 1
ATOM 1828 O O . LEU B 1 79 ? -20.75 -10.172 -4.426 1 98.12 79 LEU B O 1
ATOM 1832 N N . VAL B 1 80 ? -19.938 -11.125 -6.34 1 98.19 80 VAL B N 1
ATOM 1833 C CA . VAL B 1 80 ? -21.266 -11.477 -6.832 1 98.19 80 VAL B CA 1
ATOM 1834 C C . VAL B 1 80 ? -21.891 -12.539 -5.93 1 98.19 80 VAL B C 1
ATOM 1836 O O . VAL B 1 80 ? -23.062 -12.43 -5.535 1 98.19 80 VAL B O 1
ATOM 1839 N N . LYS B 1 81 ? -21.141 -13.492 -5.578 1 98 81 LYS B N 1
ATOM 1840 C CA . LYS B 1 81 ? -21.609 -14.555 -4.699 1 98 81 LYS B CA 1
ATOM 1841 C C . LYS B 1 81 ? -22.047 -13.992 -3.346 1 98 81 LYS B C 1
ATOM 1843 O O . LYS B 1 81 ? -23.031 -14.438 -2.773 1 98 81 LYS B O 1
ATOM 1848 N N . ALA B 1 82 ? -21.359 -12.984 -2.852 1 97.62 82 ALA B N 1
ATOM 1849 C CA . ALA B 1 82 ? -21.625 -12.383 -1.546 1 97.62 82 ALA B CA 1
ATOM 1850 C C . ALA B 1 82 ? -22.766 -11.375 -1.624 1 97.62 82 ALA B C 1
ATOM 1852 O O . ALA B 1 82 ? -23.172 -10.82 -0.605 1 97.62 82 ALA B O 1
ATOM 1853 N N . GLY B 1 83 ? -23.188 -11.086 -2.826 1 98.19 83 GLY B N 1
ATOM 1854 C CA . GLY B 1 83 ? -24.281 -10.148 -3.012 1 98.19 83 GLY B CA 1
ATOM 1855 C C . GLY B 1 83 ? -23.828 -8.695 -2.984 1 98.19 83 GLY B C 1
ATOM 1856 O O . GLY B 1 83 ? -24.656 -7.793 -2.852 1 98.19 83 GLY B O 1
ATOM 1857 N N . LEU B 1 84 ? -22.578 -8.422 -3.086 1 98.5 84 LEU B N 1
ATOM 1858 C CA . LEU B 1 84 ? -22.016 -7.082 -2.971 1 98.5 84 LEU B CA 1
ATOM 1859 C C . LEU B 1 84 ? -21.938 -6.402 -4.336 1 98.5 84 LEU B C 1
ATOM 1861 O O . LEU B 1 84 ? -21.781 -5.184 -4.422 1 98.5 84 LEU B O 1
ATOM 1865 N N . ALA B 1 85 ? -21.969 -7.195 -5.355 1 98.56 85 ALA B N 1
ATOM 1866 C CA . ALA B 1 85 ? -22 -6.719 -6.734 1 98.56 85 ALA B CA 1
ATOM 1867 C C . ALA B 1 85 ? -22.906 -7.586 -7.594 1 98.56 85 ALA B C 1
ATOM 1869 O O . ALA B 1 85 ? -23.297 -8.688 -7.188 1 98.56 85 ALA B O 1
ATOM 1870 N N . ARG B 1 86 ? -23.25 -7.113 -8.719 1 98.19 86 ARG B N 1
ATOM 1871 C CA . ARG B 1 86 ? -24.062 -7.848 -9.68 1 98.19 86 ARG B CA 1
ATOM 1872 C C . ARG B 1 86 ? -23.609 -7.586 -11.109 1 98.19 86 ARG B C 1
ATOM 1874 O O . ARG B 1 86 ? -23.078 -6.508 -11.406 1 98.19 86 ARG B O 1
ATOM 1881 N N . ARG B 1 87 ? -23.828 -8.586 -11.875 1 96.44 87 ARG B N 1
ATOM 1882 C CA . ARG B 1 87 ? -23.562 -8.414 -13.305 1 96.44 87 ARG B CA 1
ATOM 1883 C C . ARG B 1 87 ? -24.781 -7.852 -14.031 1 96.44 87 ARG B C 1
ATOM 1885 O O . ARG B 1 87 ? -25.906 -8.227 -13.727 1 96.44 87 ARG B O 1
ATOM 1892 N N . GLU B 1 88 ? -24.5 -6.965 -14.852 1 95.31 88 GLU B N 1
ATOM 1893 C CA . GLU B 1 88 ? -25.562 -6.434 -15.695 1 95.31 88 GLU B CA 1
ATOM 1894 C C . GLU B 1 88 ? -25.141 -6.355 -17.156 1 95.31 88 GLU B C 1
ATOM 1896 O O . GLU B 1 88 ? -23.938 -6.293 -17.453 1 95.31 88 GLU B O 1
ATOM 1901 N N . ALA B 1 89 ? -26.156 -6.344 -18.062 1 92.06 89 ALA B N 1
ATOM 1902 C CA . ALA B 1 89 ? -25.859 -6.238 -19.484 1 92.06 89 ALA B CA 1
ATOM 1903 C C . ALA B 1 89 ? -25.266 -4.879 -19.828 1 92.06 89 ALA B C 1
ATOM 1905 O O . ALA B 1 89 ? -25.688 -3.854 -19.281 1 92.06 89 ALA B O 1
ATOM 1906 N N . ASP B 1 90 ? -24.281 -4.898 -20.625 1 87.44 90 ASP B N 1
ATOM 1907 C CA . ASP B 1 90 ? -23.734 -3.645 -21.125 1 87.44 90 ASP B CA 1
ATOM 1908 C C . ASP B 1 90 ? -24.672 -3.012 -22.156 1 87.44 90 ASP B C 1
ATOM 1910 O O . ASP B 1 90 ? -24.984 -3.627 -23.172 1 87.44 90 ASP B O 1
ATOM 1914 N N . PRO B 1 91 ? -25.078 -1.865 -21.906 1 85.75 91 PRO B N 1
ATOM 1915 C CA . PRO B 1 91 ? -26.016 -1.24 -22.828 1 85.75 91 PRO B CA 1
ATOM 1916 C C . PRO B 1 91 ? -25.406 -1.016 -24.219 1 85.75 91 PRO B C 1
ATOM 1918 O O . PRO B 1 91 ? -26.125 -0.976 -25.219 1 85.75 91 PRO B O 1
ATOM 1921 N N . ALA B 1 92 ? -24.141 -0.839 -24.25 1 86.25 92 ALA B N 1
ATOM 1922 C CA . ALA B 1 92 ? -23.453 -0.546 -25.5 1 86.25 92 ALA B CA 1
ATOM 1923 C C . ALA B 1 92 ? -23.109 -1.83 -26.25 1 86.25 92 ALA B C 1
ATOM 1925 O O . ALA B 1 92 ? -22.828 -1.796 -27.453 1 86.25 92 ALA B O 1
ATOM 1926 N N . ASP B 1 93 ? -23.047 -2.854 -25.562 1 84.94 93 ASP B N 1
ATOM 1927 C CA . ASP B 1 93 ? -22.688 -4.148 -26.125 1 84.94 93 ASP B CA 1
ATOM 1928 C C . ASP B 1 93 ? -23.438 -5.281 -25.438 1 84.94 93 ASP B C 1
ATOM 1930 O O . ASP B 1 93 ? -23.016 -5.754 -24.375 1 84.94 93 ASP B O 1
ATOM 1934 N N . GLY B 1 94 ? -24.484 -5.727 -26 1 76.38 94 GLY B N 1
ATOM 1935 C CA . GLY B 1 94 ? -25.359 -6.719 -25.406 1 76.38 94 GLY B CA 1
ATOM 1936 C C . GLY B 1 94 ? -24.656 -8.008 -25.047 1 76.38 94 GLY B C 1
ATOM 1937 O O . GLY B 1 94 ? -25.109 -8.758 -24.188 1 76.38 94 GLY B O 1
ATOM 1938 N N . ARG B 1 95 ? -23.578 -8.227 -25.547 1 85 95 ARG B N 1
ATOM 1939 C CA . ARG B 1 95 ? -22.844 -9.469 -25.281 1 85 95 ARG B CA 1
ATOM 1940 C C . ARG B 1 95 ? -21.875 -9.297 -24.125 1 85 95 ARG B C 1
ATOM 1942 O O . ARG B 1 95 ? -21.391 -10.281 -23.562 1 85 95 ARG B O 1
ATOM 1949 N N . ALA B 1 96 ? -21.641 -8.062 -23.875 1 87.19 96 ALA B N 1
ATOM 1950 C CA . ALA B 1 96 ? -20.703 -7.785 -22.797 1 87.19 96 ALA B CA 1
ATOM 1951 C C . ALA B 1 96 ? -21.453 -7.52 -21.484 1 87.19 96 ALA B C 1
ATOM 1953 O O . ALA B 1 96 ? -22.625 -7.117 -21.5 1 87.19 96 ALA B O 1
ATOM 1954 N N . SER B 1 97 ? -20.844 -7.949 -20.438 1 93.19 97 SER B N 1
ATOM 1955 C CA . SER B 1 97 ? -21.422 -7.688 -19.125 1 93.19 97 SER B CA 1
ATOM 1956 C C . SER B 1 97 ? -20.578 -6.703 -18.328 1 93.19 97 SER B C 1
ATOM 1958 O O . SER B 1 97 ? -19.375 -6.598 -18.547 1 93.19 97 SER B O 1
ATOM 1960 N N . ARG B 1 98 ? -21.266 -5.941 -17.547 1 96.19 98 ARG B N 1
ATOM 1961 C CA . ARG B 1 98 ? -20.625 -5.02 -16.609 1 96.19 98 ARG B CA 1
ATOM 1962 C C . ARG B 1 98 ? -20.922 -5.402 -15.164 1 96.19 98 ARG B C 1
ATOM 1964 O O . ARG B 1 98 ? -21.906 -6.098 -14.898 1 96.19 98 ARG B O 1
ATOM 1971 N N . LEU B 1 99 ? -20 -4.977 -14.359 1 97.62 99 LEU B N 1
ATOM 1972 C CA . LEU B 1 99 ? -20.156 -5.199 -12.922 1 97.62 99 LEU B CA 1
ATOM 1973 C C . LEU B 1 99 ? -20.609 -3.922 -12.227 1 97.62 99 LEU B C 1
ATOM 1975 O O . LEU B 1 99 ? -20.016 -2.859 -12.406 1 97.62 99 LEU B O 1
ATOM 1979 N N . ALA B 1 100 ? -21.688 -4.047 -11.484 1 97.69 100 ALA B N 1
ATOM 1980 C CA . ALA B 1 100 ? -22.203 -2.922 -10.711 1 97.69 100 ALA B CA 1
ATOM 1981 C C . ALA B 1 100 ? -22.25 -3.252 -9.219 1 97.69 100 ALA B C 1
ATOM 1983 O O . ALA B 1 100 ? -22.484 -4.402 -8.844 1 97.69 100 ALA B O 1
ATOM 1984 N N . VAL B 1 101 ? -22.078 -2.186 -8.445 1 97.88 101 VAL B N 1
ATOM 1985 C CA . VAL B 1 101 ? -22.172 -2.363 -7 1 97.88 101 VAL B CA 1
ATOM 1986 C C . VAL B 1 101 ? -23.656 -2.412 -6.59 1 97.88 101 VAL B C 1
ATOM 1988 O O . VAL B 1 101 ? -24.469 -1.666 -7.117 1 97.88 101 VAL B O 1
ATOM 1991 N N . THR B 1 102 ? -23.938 -3.279 -5.664 1 98.19 102 THR B N 1
ATOM 1992 C CA . THR B 1 102 ? -25.281 -3.326 -5.094 1 98.19 102 THR B CA 1
ATOM 1993 C C . THR B 1 102 ? -25.391 -2.391 -3.891 1 98.19 102 THR B C 1
ATOM 1995 O O . THR B 1 102 ? -24.391 -1.785 -3.477 1 98.19 102 THR B O 1
ATOM 1998 N N . GLU B 1 103 ? -26.625 -2.25 -3.332 1 97.75 103 GLU B N 1
ATOM 1999 C CA . GLU B 1 103 ? -26.812 -1.497 -2.096 1 97.75 103 GLU B CA 1
ATOM 2000 C C . GLU B 1 103 ? -25.984 -2.096 -0.961 1 97.75 103 GLU B C 1
ATOM 2002 O O . GLU B 1 103 ? -25.391 -1.366 -0.162 1 97.75 103 GLU B O 1
ATOM 2007 N N . ALA B 1 104 ? -25.953 -3.381 -0.927 1 97.5 104 ALA B N 1
ATOM 2008 C CA . ALA B 1 104 ? -25.141 -4.07 0.069 1 97.5 104 ALA B CA 1
ATOM 2009 C C . ALA B 1 104 ? -23.656 -3.783 -0.141 1 97.5 104 ALA B C 1
ATOM 2011 O O . ALA B 1 104 ? -22.891 -3.668 0.824 1 97.5 104 ALA B O 1
ATOM 2012 N N . GLY B 1 105 ? -23.266 -3.697 -1.41 1 97.88 105 GLY B N 1
ATOM 2013 C CA . GLY B 1 105 ? -21.891 -3.344 -1.73 1 97.88 105 GLY B CA 1
ATOM 2014 C C . GLY B 1 105 ? -21.516 -1.942 -1.287 1 97.88 105 GLY B C 1
ATOM 2015 O O . GLY B 1 105 ? -20.422 -1.718 -0.783 1 97.88 105 GLY B O 1
ATOM 2016 N N . VAL B 1 106 ? -22.438 -1.028 -1.438 1 96.94 106 VAL B N 1
ATOM 2017 C CA . VAL B 1 106 ? -22.234 0.347 -0.999 1 96.94 106 VAL B CA 1
ATOM 2018 C C . VAL B 1 106 ? -22.109 0.39 0.523 1 96.94 106 VAL B C 1
ATOM 2020 O O . VAL B 1 106 ? -21.234 1.063 1.064 1 96.94 106 VAL B O 1
ATOM 2023 N N . ALA B 1 107 ? -22.953 -0.332 1.156 1 96.44 107 ALA B N 1
ATOM 2024 C CA . ALA B 1 107 ? -22.922 -0.413 2.613 1 96.44 107 ALA B CA 1
ATOM 2025 C C . ALA B 1 107 ? -21.594 -0.998 3.09 1 96.44 107 ALA B C 1
ATOM 2027 O O . ALA B 1 107 ? -21.031 -0.56 4.102 1 96.44 107 ALA B O 1
ATOM 2028 N N . ALA B 1 108 ? -21.094 -1.979 2.4 1 96.06 108 ALA B N 1
ATOM 2029 C CA . ALA B 1 108 ? -19.797 -2.578 2.734 1 96.06 108 ALA B CA 1
ATOM 2030 C C . ALA B 1 108 ? -18.672 -1.558 2.615 1 96.06 108 ALA B C 1
ATOM 2032 O O . ALA B 1 108 ? -17.781 -1.501 3.471 1 96.06 108 ALA B O 1
ATOM 2033 N N . CYS B 1 109 ? -18.719 -0.755 1.576 1 94.38 109 CYS B N 1
ATOM 2034 C CA . CYS B 1 109 ? -17.734 0.31 1.413 1 94.38 109 CYS B CA 1
ATOM 2035 C C . CYS B 1 109 ? -17.766 1.266 2.6 1 94.38 109 CYS B C 1
ATOM 2037 O O . CYS B 1 109 ? -16.719 1.655 3.113 1 94.38 109 CYS B O 1
ATOM 2039 N N . GLU B 1 110 ? -18.938 1.587 2.994 1 94 110 GLU B N 1
ATOM 2040 C CA . GLU B 1 110 ? -19.094 2.514 4.109 1 94 110 GLU B CA 1
ATOM 2041 C C . GLU B 1 110 ? -18.594 1.897 5.414 1 94 110 GLU B C 1
ATOM 2043 O O . GLU B 1 110 ? -17.969 2.582 6.23 1 94 110 GLU B O 1
ATOM 2048 N N . ARG B 1 111 ? -18.906 0.639 5.605 1 93.94 111 ARG B N 1
ATOM 2049 C CA . ARG B 1 111 ? -18.422 -0.065 6.789 1 93.94 111 ARG B CA 1
ATOM 2050 C C . ARG B 1 111 ? -16.891 -0.092 6.828 1 93.94 111 ARG B C 1
ATOM 2052 O O . ARG B 1 111 ? -16.297 0.108 7.883 1 93.94 111 ARG B O 1
ATOM 2059 N N . LEU B 1 112 ? -16.297 -0.333 5.73 1 93.19 112 LEU B N 1
ATOM 2060 C CA . LEU B 1 112 ? -14.836 -0.346 5.633 1 93.19 112 LEU B CA 1
ATOM 2061 C C . LEU B 1 112 ? -14.258 1.033 5.934 1 93.19 112 LEU B C 1
ATOM 2063 O O . LEU B 1 112 ? -13.281 1.153 6.68 1 93.19 112 LEU B O 1
ATOM 2067 N N . ARG B 1 113 ? -14.859 2.053 5.367 1 92.69 113 ARG B N 1
ATOM 2068 C CA . ARG B 1 113 ? -14.422 3.428 5.59 1 92.69 113 ARG B CA 1
ATOM 2069 C C . ARG B 1 113 ? -14.508 3.791 7.07 1 92.69 113 ARG B C 1
ATOM 2071 O O . ARG B 1 113 ? -13.562 4.363 7.629 1 92.69 113 ARG B O 1
ATOM 2078 N N . THR B 1 114 ? -15.602 3.43 7.672 1 93.38 114 THR B N 1
ATOM 2079 C CA . THR B 1 114 ? -15.828 3.732 9.078 1 93.38 114 THR B CA 1
ATOM 2080 C C . THR B 1 114 ? -14.844 2.977 9.961 1 93.38 114 THR B C 1
ATOM 2082 O O . THR B 1 114 ? -14.305 3.537 10.922 1 93.38 114 THR B O 1
ATOM 2085 N N . ALA B 1 115 ? -14.617 1.715 9.648 1 93.31 115 ALA B N 1
ATOM 2086 C CA . ALA B 1 115 ? -13.688 0.893 10.414 1 93.31 115 ALA B CA 1
ATOM 2087 C C . ALA B 1 115 ? -12.273 1.464 10.352 1 93.31 115 ALA B C 1
ATOM 2089 O O . ALA B 1 115 ? -11.57 1.518 11.367 1 93.31 115 ALA B O 1
ATOM 2090 N N . ARG B 1 116 ? -11.844 1.911 9.211 1 94.31 116 ARG B N 1
ATOM 2091 C CA . ARG B 1 116 ? -10.516 2.498 9.047 1 94.31 116 ARG B CA 1
ATOM 2092 C C . ARG B 1 116 ? -10.375 3.783 9.859 1 94.31 116 ARG B C 1
ATOM 2094 O O . ARG B 1 116 ? -9.375 3.982 10.555 1 94.31 116 ARG B O 1
ATOM 2101 N N . ALA B 1 117 ? -11.383 4.645 9.703 1 94.75 117 ALA B N 1
ATOM 2102 C CA . ALA B 1 117 ? -11.359 5.91 10.43 1 94.75 117 ALA B CA 1
ATOM 2103 C C . ALA B 1 117 ? -11.312 5.68 11.938 1 94.75 117 ALA B C 1
ATOM 2105 O O . ALA B 1 117 ? -10.578 6.359 12.656 1 94.75 117 ALA B O 1
ATOM 2106 N N . ALA B 1 118 ? -12.07 4.727 12.398 1 93.94 118 ALA B N 1
ATOM 2107 C CA . ALA B 1 118 ? -12.117 4.418 13.82 1 93.94 118 ALA B CA 1
ATOM 2108 C C . ALA B 1 118 ? -10.758 3.924 14.32 1 93.94 118 ALA B C 1
ATOM 2110 O O . ALA B 1 118 ? -10.32 4.289 15.414 1 93.94 118 ALA B O 1
ATOM 2111 N N . LEU B 1 119 ? -10.141 3.074 13.555 1 94.25 119 LEU B N 1
ATOM 2112 C CA . LEU B 1 119 ? -8.828 2.559 13.93 1 94.25 119 LEU B CA 1
ATOM 2113 C C . LEU B 1 119 ? -7.797 3.682 13.984 1 94.25 119 LEU B C 1
ATOM 2115 O O . LEU B 1 119 ? -6.965 3.723 14.891 1 94.25 119 LEU B O 1
ATOM 2119 N N . LEU B 1 120 ? -7.84 4.598 13.039 1 96.25 120 LEU B N 1
ATOM 2120 C CA . LEU B 1 120 ? -6.918 5.73 13.023 1 96.25 120 LEU B CA 1
ATOM 2121 C C . LEU B 1 120 ? -7.188 6.664 14.195 1 96.25 120 LEU B C 1
ATOM 2123 O O . LEU B 1 120 ? -6.258 7.234 14.773 1 96.25 120 LEU B O 1
ATOM 2127 N N . GLU B 1 121 ? -8.453 6.793 14.508 1 95.19 121 GLU B N 1
ATOM 2128 C CA . GLU B 1 121 ? -8.797 7.59 15.68 1 95.19 121 GLU B CA 1
ATOM 2129 C C . GLU B 1 121 ? -8.148 7.023 16.938 1 95.19 121 GLU B C 1
ATOM 2131 O O . GLU B 1 121 ? -7.613 7.77 17.766 1 95.19 121 GLU B O 1
ATOM 2136 N N . ARG B 1 122 ? -8.172 5.719 17.031 1 94.38 122 ARG B N 1
ATOM 2137 C CA . ARG B 1 122 ? -7.539 5.062 18.156 1 94.38 122 ARG B CA 1
ATOM 2138 C C . ARG B 1 122 ? -6.027 5.262 18.141 1 94.38 122 ARG B C 1
ATOM 2140 O O . ARG B 1 122 ? -5.418 5.562 19.156 1 94.38 122 ARG B O 1
ATOM 2147 N N . ALA B 1 123 ? -5.418 5.102 17.031 1 95.81 123 ALA B N 1
ATOM 2148 C CA . ALA B 1 123 ? -3.971 5.227 16.891 1 95.81 123 ALA B CA 1
ATOM 2149 C C . ALA B 1 123 ? -3.504 6.641 17.219 1 95.81 123 ALA B C 1
ATOM 2151 O O . ALA B 1 123 ? -2.381 6.832 17.703 1 95.81 123 ALA B O 1
ATOM 2152 N N . LEU B 1 124 ? -4.391 7.629 16.969 1 97.06 124 LEU B N 1
ATOM 2153 C CA . LEU B 1 124 ? -3.984 9.023 17.094 1 97.06 124 LEU B CA 1
ATOM 2154 C C . LEU B 1 124 ? -4.664 9.68 18.297 1 97.06 124 LEU B C 1
ATOM 2156 O O . LEU B 1 124 ? -4.824 10.906 18.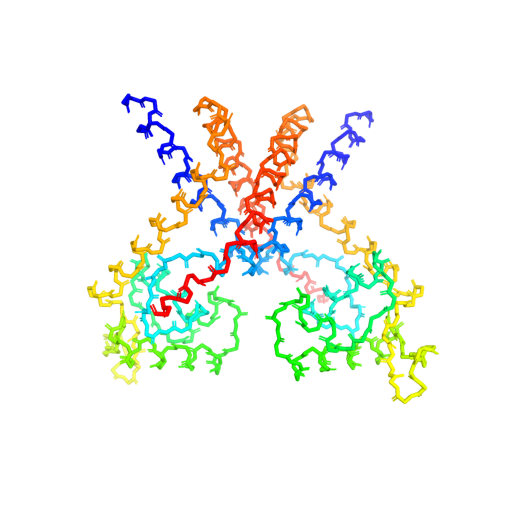328 1 97.06 124 LEU B O 1
ATOM 2160 N N . SER B 1 125 ? -5.098 8.898 19.203 1 94.25 125 SER B N 1
ATOM 2161 C CA . SER B 1 125 ? -5.887 9.375 20.328 1 94.25 125 SER B CA 1
ATOM 2162 C C . SER B 1 125 ? -5.105 10.383 21.156 1 94.25 125 SER B C 1
ATOM 2164 O O . SER B 1 125 ? -5.695 11.234 21.828 1 94.25 125 SER B O 1
ATOM 2166 N N . ASP B 1 126 ? -3.781 10.359 21.109 1 94.75 126 ASP B N 1
ATOM 2167 C CA . ASP B 1 126 ? -2.951 11.266 21.891 1 94.75 126 ASP B CA 1
ATOM 2168 C C . ASP B 1 126 ? -2.57 12.508 21.094 1 94.75 126 ASP B C 1
ATOM 2170 O O . ASP B 1 126 ? -1.887 13.398 21.609 1 94.75 126 ASP B O 1
ATOM 2174 N N . TRP B 1 127 ? -2.975 12.57 19.828 1 96.44 127 TRP B N 1
ATOM 2175 C CA . TRP B 1 127 ? -2.705 13.75 19.016 1 96.44 127 TRP B CA 1
ATOM 2176 C C . TRP B 1 127 ? -3.781 14.812 19.219 1 96.44 127 TRP B C 1
ATOM 2178 O O . TRP B 1 127 ? -4.977 14.5 19.219 1 96.44 127 TRP B O 1
ATOM 2188 N N . PRO B 1 128 ? -3.4 16.125 19.422 1 95.44 128 PRO B N 1
ATOM 2189 C CA . PRO B 1 128 ? -4.41 17.188 19.328 1 95.44 128 PRO B CA 1
ATOM 2190 C C . PRO B 1 128 ? -5.09 17.219 17.953 1 95.44 128 PRO B C 1
ATOM 2192 O O . PRO B 1 128 ? -4.449 16.938 16.938 1 95.44 128 PRO B O 1
ATOM 2195 N N . ALA B 1 129 ? -6.355 17.578 17.938 1 93.69 129 ALA B N 1
ATOM 2196 C CA . ALA B 1 129 ? -7.141 17.609 16.703 1 93.69 129 ALA B CA 1
ATOM 2197 C C . ALA B 1 129 ? -6.469 18.5 15.648 1 93.69 129 ALA B C 1
ATOM 2199 O O . ALA B 1 129 ? -6.473 18.172 14.461 1 93.69 129 ALA B O 1
ATOM 2200 N N . GLU B 1 130 ? -5.879 19.547 16.094 1 94.06 130 GLU B N 1
ATOM 2201 C CA . GLU B 1 130 ? -5.23 20.469 15.172 1 94.06 130 GLU B CA 1
ATOM 2202 C C . GLU B 1 130 ? -4.035 19.828 14.484 1 94.06 130 GLU B C 1
ATOM 2204 O O . GLU B 1 130 ? -3.748 20.109 13.32 1 94.06 130 GLU B O 1
ATOM 2209 N N . ARG B 1 131 ? -3.363 18.953 15.141 1 95.44 131 ARG B N 1
ATOM 2210 C CA . ARG B 1 131 ? -2.205 18.25 14.586 1 95.44 131 ARG B CA 1
ATOM 2211 C C . ARG B 1 131 ? -2.631 17.234 13.539 1 95.44 131 ARG B C 1
ATOM 2213 O O . ARG B 1 131 ? -1.98 17.094 12.5 1 95.44 131 ARG B O 1
ATOM 2220 N N . VAL B 1 132 ? -3.727 16.578 13.828 1 96.56 132 VAL B N 1
ATOM 2221 C CA . VAL B 1 132 ? -4.281 15.641 12.859 1 96.56 132 VAL B CA 1
ATOM 2222 C C . VAL B 1 132 ? -4.691 16.375 11.594 1 96.56 132 VAL B C 1
ATOM 2224 O O . VAL B 1 132 ? -4.367 15.945 10.484 1 96.56 132 VAL B O 1
ATOM 2227 N N . ASP B 1 133 ? -5.297 17.469 11.773 1 95 133 ASP B N 1
ATOM 2228 C CA . ASP B 1 133 ? -5.75 18.266 10.641 1 95 133 ASP B CA 1
ATOM 2229 C C . ASP B 1 133 ? -4.57 18.781 9.82 1 95 133 ASP B C 1
ATOM 2231 O O . ASP B 1 133 ? -4.617 18.781 8.586 1 95 133 ASP B O 1
ATOM 2235 N N . ALA B 1 134 ? -3.551 19.219 10.477 1 94.94 134 ALA B N 1
ATOM 2236 C CA . ALA B 1 134 ? -2.355 19.703 9.781 1 94.94 134 ALA B CA 1
ATOM 2237 C C . ALA B 1 134 ? -1.713 18.594 8.961 1 94.94 134 ALA B C 1
ATOM 2239 O O . ALA B 1 134 ? -1.312 18.812 7.816 1 94.94 134 ALA B O 1
ATOM 2240 N N . PHE B 1 135 ? -1.621 17.438 9.562 1 97.75 135 PHE B N 1
ATOM 2241 C CA . PHE B 1 135 ? -1.049 16.297 8.844 1 97.75 135 PHE B CA 1
ATOM 2242 C C . PHE B 1 135 ? -1.906 15.922 7.645 1 97.75 135 PHE B C 1
ATOM 2244 O O . PHE B 1 135 ? -1.386 15.711 6.547 1 97.75 135 PHE B O 1
ATOM 2251 N N . ALA B 1 136 ? -3.223 15.883 7.824 1 97.38 136 ALA B N 1
ATOM 2252 C CA . ALA B 1 136 ? -4.133 15.547 6.734 1 97.38 136 ALA B CA 1
ATOM 2253 C C . ALA B 1 136 ? -4.02 16.547 5.59 1 97.38 136 ALA B C 1
ATOM 2255 O O . ALA B 1 136 ? -4.047 16.172 4.418 1 97.38 136 ALA B O 1
ATOM 2256 N N . ARG B 1 137 ? -3.873 17.766 5.945 1 96.5 137 ARG B N 1
ATOM 2257 C CA . ARG B 1 137 ? -3.754 18.797 4.93 1 96.5 137 ARG B CA 1
ATOM 2258 C C . ARG B 1 137 ? -2.467 18.641 4.129 1 96.5 137 ARG B C 1
ATOM 2260 O O . ARG B 1 137 ? -2.482 18.719 2.896 1 96.5 137 ARG B O 1
ATOM 2267 N N . LEU B 1 138 ? -1.363 18.453 4.762 1 97.62 138 LEU B N 1
ATOM 2268 C CA . LEU B 1 138 ? -0.096 18.234 4.078 1 97.62 138 LEU B CA 1
ATOM 2269 C C . LEU B 1 138 ? -0.153 16.984 3.223 1 97.62 138 LEU B C 1
ATOM 2271 O O . LEU B 1 138 ? 0.385 16.953 2.113 1 97.62 138 LEU B O 1
ATOM 2275 N N . PHE B 1 139 ? -0.823 15.906 3.723 1 98.44 139 PHE B N 1
ATOM 2276 C CA . PHE B 1 139 ? -0.969 14.648 3 1 98.44 139 PHE B CA 1
ATOM 2277 C C . PHE B 1 139 ? -1.786 14.844 1.729 1 98.44 139 PHE B C 1
ATOM 2279 O O . PHE B 1 139 ? -1.438 14.312 0.672 1 98.44 139 PHE B O 1
ATOM 2286 N N . GLU B 1 140 ? -2.811 15.648 1.862 1 97.94 140 GLU B N 1
ATOM 2287 C CA . GLU B 1 140 ? -3.627 15.977 0.698 1 97.94 140 GLU B CA 1
ATOM 2288 C C . GLU B 1 140 ? -2.805 16.703 -0.367 1 97.94 140 GLU B C 1
ATOM 2290 O O . GLU B 1 140 ? -2.885 16.359 -1.552 1 97.94 140 GLU B O 1
ATOM 2295 N N . GLU B 1 141 ? -2.057 17.656 0.017 1 98 141 GLU B N 1
ATOM 2296 C CA . GLU B 1 141 ? -1.205 18.391 -0.915 1 98 141 GLU B CA 1
ATOM 2297 C C . GLU B 1 141 ? -0.152 17.484 -1.534 1 98 141 GLU B C 1
ATOM 2299 O O . GLU B 1 141 ? 0.133 17.578 -2.73 1 98 141 GLU B O 1
ATOM 2304 N N . PHE B 1 142 ? 0.403 16.641 -0.739 1 98.06 142 PHE B N 1
ATOM 2305 C CA . PHE B 1 142 ? 1.372 15.664 -1.206 1 98.06 142 PHE B CA 1
ATOM 2306 C C . PHE B 1 142 ? 0.77 14.781 -2.299 1 98.06 142 PHE B C 1
ATOM 2308 O O . PHE B 1 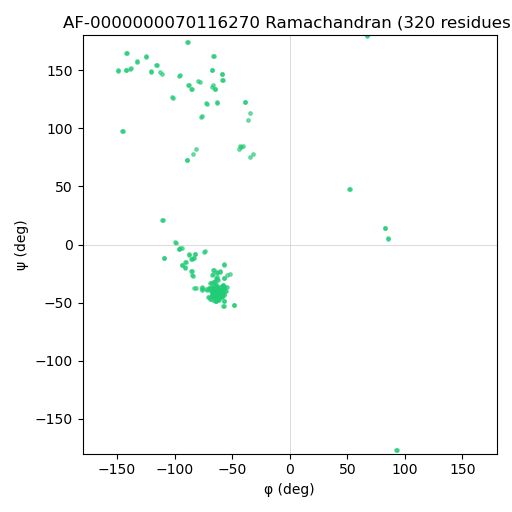142 ? 1.357 14.633 -3.371 1 98.06 142 PHE B O 1
ATOM 2315 N N . ASN B 1 143 ? -0.382 14.211 -1.957 1 97.81 143 ASN B N 1
ATOM 2316 C CA . ASN B 1 143 ? -1.049 13.352 -2.928 1 97.81 143 ASN B CA 1
ATOM 2317 C C . ASN B 1 143 ? -1.342 14.094 -4.227 1 97.81 143 ASN B C 1
ATOM 2319 O O . ASN B 1 143 ? -1.19 13.531 -5.316 1 97.81 143 ASN B O 1
ATOM 2323 N N . SER B 1 144 ? -1.734 15.328 -4.105 1 97.5 144 SER B N 1
ATOM 2324 C CA . SER B 1 144 ? -2.012 16.125 -5.293 1 97.5 144 SER B CA 1
ATOM 2325 C C . SER B 1 144 ? -0.753 16.328 -6.133 1 97.5 144 SER B C 1
ATOM 2327 O O . SER B 1 144 ? -0.802 16.266 -7.359 1 97.5 144 SER B O 1
ATOM 2329 N N . SER B 1 145 ? 0.357 16.578 -5.52 1 97.19 145 SER B N 1
ATOM 2330 C CA . SER B 1 145 ? 1.63 16.734 -6.215 1 97.19 145 SER B CA 1
ATOM 2331 C C . SER B 1 145 ? 2.049 15.445 -6.906 1 97.19 145 SER B C 1
ATOM 2333 O O . SER B 1 145 ? 2.52 15.469 -8.047 1 97.19 145 SER B O 1
ATOM 2335 N N . VAL B 1 146 ? 1.894 14.328 -6.215 1 96.19 146 VAL B N 1
ATOM 2336 C CA . VAL B 1 146 ? 2.254 13.031 -6.781 1 96.19 146 VAL B CA 1
ATOM 2337 C C . VAL B 1 146 ? 1.358 12.727 -7.98 1 96.19 146 VAL B C 1
ATOM 2339 O O . VAL B 1 146 ? 1.839 12.281 -9.023 1 96.19 146 VAL B O 1
ATOM 2342 N N . GLU B 1 147 ? 0.115 12.984 -7.883 1 94.69 147 GLU B N 1
ATOM 2343 C CA . GLU B 1 147 ? -0.815 12.758 -8.984 1 94.69 147 GLU B CA 1
ATOM 2344 C C . GLU B 1 147 ? -0.444 13.602 -10.203 1 94.69 147 GLU B C 1
ATOM 2346 O O . GLU B 1 147 ? -0.558 13.133 -11.336 1 94.69 147 GLU B O 1
ATOM 2351 N N . ALA B 1 148 ? -0.083 14.812 -9.938 1 94.38 148 ALA B N 1
ATOM 2352 C CA . ALA B 1 148 ? 0.311 15.688 -11.031 1 94.38 148 ALA B CA 1
ATOM 2353 C C . ALA B 1 148 ? 1.493 15.109 -11.805 1 94.38 148 ALA B C 1
ATOM 2355 O O . ALA B 1 148 ? 1.521 15.156 -13.031 1 94.38 148 ALA B O 1
ATOM 2356 N N . LEU B 1 149 ? 2.42 14.602 -11.094 1 92.75 149 LEU B N 1
ATOM 2357 C CA . LEU B 1 149 ? 3.576 13.984 -11.734 1 92.75 149 LEU B CA 1
ATOM 2358 C C . LEU B 1 149 ? 3.156 12.773 -12.555 1 92.75 149 LEU B C 1
ATOM 2360 O O . LEU B 1 149 ? 3.645 12.578 -13.672 1 92.75 149 LEU B O 1
ATOM 2364 N N . LEU B 1 150 ? 2.264 11.945 -11.977 1 88.75 150 LEU B N 1
ATOM 2365 C CA . LEU B 1 150 ? 1.841 10.719 -12.633 1 88.75 150 LEU B CA 1
ATOM 2366 C C . LEU B 1 150 ? 1.036 11.016 -13.898 1 88.75 150 LEU B C 1
ATOM 2368 O O . LEU B 1 150 ? 1.009 10.211 -14.828 1 88.75 150 LEU B O 1
ATOM 2372 N N . ARG B 1 151 ? 0.438 12.133 -13.93 1 84.44 151 ARG B N 1
ATOM 2373 C CA . ARG B 1 151 ? -0.306 12.555 -15.117 1 84.44 151 ARG B CA 1
ATOM 2374 C C . ARG B 1 151 ? 0.637 13.031 -16.219 1 84.44 151 ARG B C 1
ATOM 2376 O O . ARG B 1 151 ? 0.337 12.891 -17.406 1 84.44 151 ARG B O 1
ATOM 2383 N N . THR B 1 152 ? 1.699 13.695 -15.898 1 71.88 152 THR B N 1
ATOM 2384 C CA . THR B 1 152 ? 2.658 14.219 -16.859 1 71.88 152 THR B CA 1
ATOM 2385 C C . THR B 1 152 ? 3.408 13.078 -17.547 1 71.88 152 THR B C 1
ATOM 2387 O O . THR B 1 152 ? 3.713 13.164 -18.734 1 71.88 152 THR B O 1
ATOM 2390 N N . ASP B 1 153 ? 3.918 12.086 -16.906 1 62.75 153 ASP B N 1
ATOM 2391 C CA . ASP B 1 153 ? 4.676 10.977 -17.484 1 62.75 153 ASP B CA 1
ATOM 2392 C C . ASP B 1 153 ? 3.801 10.141 -18.406 1 62.75 153 ASP B C 1
ATOM 2394 O O . ASP B 1 153 ? 4.309 9.477 -19.312 1 62.75 153 ASP B O 1
ATOM 2398 N N . LEU B 1 154 ? 2.531 9.961 -18.266 1 54.44 154 LEU B N 1
ATOM 2399 C CA . LEU B 1 154 ? 1.649 9.328 -19.234 1 54.44 154 LEU B CA 1
ATOM 2400 C C . LEU B 1 154 ? 1.764 10.016 -20.594 1 54.44 154 LEU B C 1
ATOM 2402 O O . LEU B 1 154 ? 1.524 9.398 -21.625 1 54.44 154 LEU B O 1
ATOM 2406 N N . GLY B 1 155 ? 2.119 11.219 -20.703 1 46.28 155 GLY B N 1
ATOM 2407 C CA . GLY B 1 155 ? 2.295 11.914 -21.969 1 46.28 155 GLY B CA 1
ATOM 2408 C C . GLY B 1 155 ? 3.658 11.688 -22.594 1 46.28 155 GLY B C 1
ATOM 2409 O O . GLY B 1 155 ? 3.936 12.172 -23.703 1 46.28 155 GLY B O 1
ATOM 2410 N N . THR B 1 156 ? 4.746 11.414 -21.953 1 44.19 156 THR B N 1
ATOM 2411 C CA . THR B 1 156 ? 6.016 11.281 -22.656 1 44.19 156 THR B CA 1
ATOM 2412 C C . THR B 1 156 ? 6.148 9.898 -23.281 1 44.19 156 THR B C 1
ATOM 2414 O O . THR B 1 156 ? 6.285 8.898 -22.562 1 44.19 156 THR B O 1
ATOM 2417 N N . PRO B 1 157 ? 5.637 9.547 -24.406 1 43.81 157 PRO B N 1
ATOM 2418 C CA . PRO B 1 157 ? 5.859 8.281 -25.125 1 43.81 157 PRO B CA 1
ATOM 2419 C C . PRO B 1 157 ? 7.309 7.812 -25.031 1 43.81 157 PRO B C 1
ATOM 2421 O O . PRO B 1 157 ? 8.227 8.633 -24.922 1 43.81 157 PRO B O 1
ATOM 2424 N N . PRO B 1 158 ? 7.664 6.52 -24.5 1 37.03 158 PRO B N 1
ATOM 2425 C CA . PRO B 1 158 ? 9.039 6.125 -24.812 1 37.03 158 PRO B CA 1
ATOM 2426 C C . PRO B 1 158 ? 9.508 6.617 -26.172 1 37.03 158 PRO B C 1
ATOM 2428 O O . PRO B 1 158 ? 8.711 6.68 -27.109 1 37.03 158 PRO B O 1
ATOM 2431 N N . ARG B 1 159 ? 10.461 7.52 -26.172 1 35.38 159 ARG B N 1
ATOM 2432 C CA . ARG B 1 159 ? 11.07 7.918 -27.422 1 35.38 159 ARG B CA 1
ATOM 2433 C C . ARG B 1 159 ? 11.375 6.707 -28.297 1 35.38 159 ARG B C 1
ATOM 2435 O O . ARG B 1 159 ? 12.133 5.816 -27.891 1 35.38 159 ARG B O 1
ATOM 2442 N N . GLU B 1 160 ? 10.477 6.129 -29.062 1 32.06 160 GLU B N 1
ATOM 2443 C CA . GLU B 1 160 ? 10.891 5.348 -30.219 1 32.06 160 GLU B CA 1
ATOM 2444 C C . GLU B 1 160 ? 12.141 5.945 -30.875 1 32.06 160 GLU B C 1
ATOM 2446 O O . GLU B 1 160 ? 12.125 7.094 -31.328 1 32.06 160 GLU B O 1
ATOM 2451 N N . ASN B 1 161 ? 13.328 5.777 -30.281 1 30.53 161 ASN B N 1
ATOM 2452 C CA . ASN B 1 161 ? 14.375 5.898 -31.281 1 30.53 161 ASN B CA 1
ATOM 2453 C C . ASN B 1 161 ? 14 5.172 -32.562 1 30.53 161 ASN B C 1
ATOM 2455 O O . ASN B 1 161 ? 13.805 3.955 -32.562 1 30.53 161 ASN B O 1
ATOM 2459 N N . LEU B 1 162 ? 13.25 5.777 -33.438 1 23.97 162 LEU B N 1
ATOM 2460 C CA . LEU B 1 162 ? 13.508 5.414 -34.812 1 23.97 162 LEU B CA 1
ATOM 2461 C C . LEU B 1 162 ? 14.992 5.523 -35.156 1 23.97 162 LEU B C 1
ATOM 2463 O O . LEU B 1 162 ? 15.656 6.461 -34.688 1 23.97 162 LEU B O 1
#

Radius of gyration: 21.63 Å; Cα contacts (8 Å, |Δi|>4): 356; chains: 2; bounding box: 53×54×63 Å

Foldseek 3Di:
DVVVVVVVVVVVVVVVVVVVVVVCVVVLVVPQPLPCLQADPVLLVLLVCCVVVNWDFLVVSCVVVVHDSVVSVVSLVRCVVSVQKDWDADPVHRVTIIIHGDPSVVVSVVSRVVSSVVVVCVVCVVPDPVVVVVVVVVVVVVVVVVVVVVVVVVPPPPPPPD/DVVVVVVVVVVVVVVVVVVVVVVCVVVLVVPQPLPCLQADPVLLVLLVCCVVVNWDFLVVSCVVVVHDSVVSVVSLVRCVVSVQKDWDADPVHRVGIIIHGDPSVVVSVVSRVVSSVVVVCVVCVVPDPVVVVVVVVVVVVVVVVVVVVVVVVVPPPPPPPD

Solvent-accessible surface area (backbone atoms only — not comparable to full-atom values): 17377 Å² total; per-residue (Å²): 108,68,61,57,52,45,33,48,50,26,23,40,50,36,45,52,44,52,50,54,50,58,69,40,43,68,62,54,58,68,65,50,74,64,71,89,71,60,50,55,67,78,35,56,64,54,42,58,58,25,65,73,72,37,65,38,35,65,66,57,51,14,60,74,67,70,46,57,52,69,59,43,51,53,29,47,51,35,31,38,74,47,50,28,26,43,78,40,72,26,90,92,38,78,87,40,57,20,40,30,58,31,73,58,25,52,50,49,52,50,45,49,53,51,33,49,18,52,50,44,38,62,35,42,64,86,53,57,49,68,56,42,40,52,49,33,51,50,47,47,54,49,47,51,32,44,48,52,45,60,59,54,58,74,66,58,64,81,75,70,78,120,106,69,62,57,52,44,33,48,51,26,23,39,52,36,45,51,45,50,52,54,50,56,70,41,43,67,63,55,59,68,64,49,73,66,69,89,72,58,48,56,66,79,35,57,64,54,44,55,59,27,64,74,73,36,65,38,36,66,66,57,51,13,60,75,66,71,47,57,54,67,60,46,52,53,29,49,52,35,31,39,73,47,51,28,27,42,79,39,72,26,90,91,38,78,88,42,57,21,40,31,61,32,74,59,25,52,50,49,52,50,46,48,52,50,32,48,19,51,52,44,38,61,34,44,63,86,54,56,48,69,56,42,40,51,48,34,51,50,46,46,53,49,49,51,32,44,48,52,45,60,58,54,59,74,67,58,66,79,76,73,79,122

Sequence (324 aa):
MQDQQNATAGAARLSEEIIRLIRMGPRFRGMLKTGDLGAEFSALMLLPPLHAMGPMRVTDLADLKQADPSTVSRQVAQLVKAGLARREADPADGRASRLAVTEAGVAACERLRTARAALLERALSDWPAERVDAFARLFEEFNSSVEALLRTDLGTPPRENLMQDQQNATAGAARLSEEIIRLIRMGPRFRGMLKTGDLGAEFSALMLLPPLHAMGPMRVTDLADLKQADPSTVSRQVAQLVKAGLARREADPADGRASRLAVTEAGVAACERLRTARAALLERALSDWPAERVDAFARLFEEFNSSVEALLRTDLGTPPRENL

Nearest PDB structures (foldseek):
  4fht-assembly1_A  TM=6.725E-01  e=7.306E-07  Streptomyces coelicolor A3(2)
  4zzl-assembly1_B  TM=7.057E-01  e=3.002E-06  Pseudomonas aeruginosa
  1lnw-assembly7_A  TM=6.895E-01  e=3.609E-06  Pseudomonas aeruginosa
  2nnn-assembly3_F  TM=6.347E-01  e=1.436E-06  Pseudomonas aeruginosa
  7dvr-assembly1_A-2  TM=5.919E-01  e=7.095E-06  Streptococcus agalactiae NEM316

Organism: Actinoplanes teichomyceticus (NCBI:txid1867)

InterPro domains:
  IPR000835 MarR-type HTH domain [PF01047] (45-96)
  IPR000835 MarR-type HTH domain [PS50995] (11-144)
  IPR000835 MarR-type HTH domain [SM00347] (32-132)
  IPR036388 Winged helix-like DNA-binding domain superfamily [G3DSA:1.10.10.10] (2-147)
  IPR036390 Winged helix DNA-binding domain superfamily [SSF46785] (36-149)
  IPR052526 HTH-type transcriptional regulators in bedaquiline tolerance [PTHR39515] (9-128)